Protein 1HCN (pdb70)

Foldseek 3Di:
DDWFAFWWDFPVPQQDVVRTAIDGATDWDKDKAQDDVVNVVVDPDDDGIDIDFWHKDAPDWAQDAGPPGRRDIHRPTIDTHDPDD/DDPPFAAKWWDKDWAFADDPQADDTDTHIATDIDGDDDDDADPDPDDPDGPAFWAKAADDKDKDWDFGPRHDDPDGRIDMDIHRPIIDTGGQPVVPHVDDDDDDDPRDHD

CATH classification: 2.10.90.10

Secondary structure (DSSP, 8-state):
-B-PBSEEEE-TTT-BTTB--EEEEEEEEEEEEEPPHHHHTT-SS--SEEEE--EEEEEEEEEEE-SSS-EEEEEEEEEEE----/---SSBBSEEEEEEEEE--BTBS--EEEEEEEEEEEEEE----BTT-SS--PPEEEEEEEEEEEEEE-TT--SS---EEEEEEEEEEEEEE--TTTEEEE---S--SS--

Nearest PDB structures (foldseek):
  4ay9-assembly1_D  TM=9.729E-01  e=1.108E-13  Homo sapiens
  1qfw-assembly1_A  TM=9.388E-01  e=3.135E-13  Homo sapiens
  7t9i-assembly1_A  TM=9.409E-01  e=7.130E-13  Homo sapiens
  1fl7-assembly3_A  TM=9.428E-01  e=2.962E-12  Homo sapiens
  7utz-assembly1_A  TM=9.472E-01  e=7.514E-12  Homo sapiens

Radius of gyration: 20.69 Å; Cα contacts (8 Å, |Δi|>4): 533; chains: 2; bounding box: 40×31×68 Å

Organism: Homo sapiens (NCBI:txid9606)

B-factor: mean 42.43, std 13.2, range [7.73, 89.61]

Sequence (195 aa):
QDCPECTLQENPFFSQPGAPILQCMGCCFSRAYPTPLRSKKTMLVQKNVTSESTCCVAKSYNRVTVMGGFKVENHTACHCSTCYYKEPLRPRCRPINATLAVEKEGCPVCITVNTTICAGYCPTMTRVLQGVLPALPQVVCNYRDVRFESIRLPGCPRGVNPVVSYAVALSCQCALCRRSTTDCGGPKDHPLTCD

Structure (mmCIF, N/CA/C/O backbone):
data_1HCN
#
_entry.id   1HCN
#
_cell.length_a   85.100
_cell.length_b   85.100
_cell.length_c   177.700
_cell.angle_alpha   90.00
_cell.angle_beta   90.00
_cell.angle_gamma   120.00
#
_symmetry.space_group_name_H-M   'P 65 2 2'
#
loop_
_entity.id
_entity.type
_entity.pdbx_description
1 polymer 'HUMAN CHORIONIC GONADOTROPIN'
2 polymer 'HUMAN CHORIONIC GONADOTROPIN'
3 non-polymer 2-acetamido-2-deoxy-beta-D-glucopyranose
4 water water
#
loop_
_atom_site.group_PDB
_atom_site.id
_atom_site.type_symbol
_atom_site.label_atom_id
_atom_site.label_alt_id
_atom_site.label_comp_id
_atom_site.label_asym_id
_atom_site.label_entity_id
_atom_site.label_seq_id
_atom_site.pdbx_PDB_ins_code
_atom_site.Cartn_x
_atom_site.Cartn_y
_atom_site.Cartn_z
_atom_site.occupancy
_atom_site.B_iso_or_equiv
_atom_site.auth_seq_id
_atom_site.auth_comp_id
_atom_site.auth_asym_id
_atom_site.auth_atom_id
_atom_site.pdbx_PDB_model_num
ATOM 1 N N . GLN A 1 5 ? 25.569 27.140 -2.829 1.00 61.37 5 GLN A N 1
ATOM 2 C CA . GLN A 1 5 ? 26.022 27.178 -1.417 1.00 55.75 5 GLN A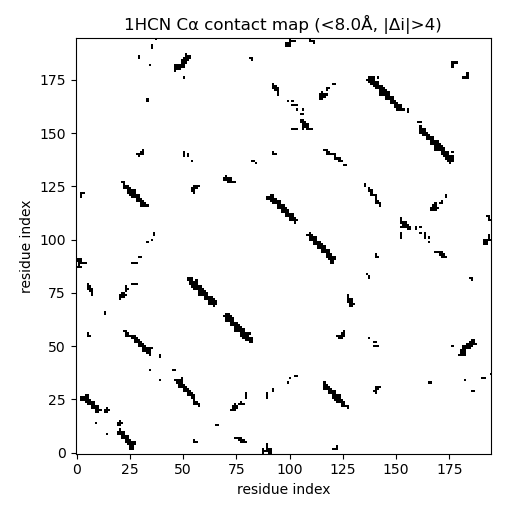 CA 1
ATOM 3 C C . GLN A 1 5 ? 25.202 26.176 -0.607 1.00 50.74 5 GLN A C 1
ATOM 4 O O . GLN A 1 5 ? 24.418 25.401 -1.149 1.00 49.21 5 GLN A O 1
ATOM 10 N N . ASP A 1 6 ? 25.438 26.157 0.689 1.00 50.94 6 ASP A N 1
ATOM 11 C CA . ASP A 1 6 ? 24.716 25.295 1.592 1.00 46.49 6 ASP A CA 1
ATOM 12 C C . ASP A 1 6 ? 24.034 26.219 2.596 1.00 46.83 6 ASP A C 1
ATOM 13 O O . ASP A 1 6 ? 24.566 27.268 2.950 1.00 57.70 6 ASP A O 1
ATOM 18 N N . CYS A 1 7 ? 22.850 25.844 3.038 1.00 37.56 7 CYS A N 1
ATOM 19 C CA . CYS A 1 7 ? 22.125 26.643 3.991 1.00 34.90 7 CYS A CA 1
ATOM 20 C C . CYS A 1 7 ? 22.141 25.882 5.333 1.00 31.89 7 CYS A C 1
ATOM 21 O O . CYS A 1 7 ? 22.134 24.646 5.353 1.00 35.13 7 CYS A O 1
ATOM 24 N N . PRO A 1 8 ? 22.282 26.600 6.457 1.00 24.42 8 PRO A N 1
ATOM 25 C CA . PRO A 1 8 ? 22.310 26.042 7.824 1.00 23.93 8 PRO A CA 1
ATOM 26 C C . PRO A 1 8 ? 21.020 25.372 8.351 1.00 25.92 8 PRO A C 1
ATOM 27 O O . PRO A 1 8 ? 19.903 25.892 8.245 1.00 30.19 8 PRO A O 1
ATOM 31 N N . GLU A 1 9 ? 21.193 24.206 8.945 1.00 27.29 9 GLU A N 1
ATOM 32 C CA . GLU A 1 9 ? 20.076 23.430 9.478 1.00 32.30 9 GLU A CA 1
ATOM 33 C C . GLU A 1 9 ? 19.164 24.232 10.402 1.00 37.43 9 GLU A C 1
ATOM 34 O O . GLU A 1 9 ? 19.607 25.151 11.076 1.00 43.80 9 GLU A O 1
ATOM 40 N N . CYS A 1 10 ? 17.870 23.940 10.371 1.00 46.64 10 CYS A N 1
ATOM 41 C CA . CYS A 1 10 ? 16.909 24.626 11.248 1.00 43.03 10 CYS A CA 1
ATOM 42 C C . CYS A 1 10 ? 17.301 24.034 12.586 1.00 45.74 10 CYS A C 1
ATOM 43 O O . CYS A 1 10 ? 17.424 22.813 12.696 1.00 52.90 10 CYS A O 1
ATOM 46 N N . THR A 1 11 ? 17.627 24.888 13.549 1.00 42.81 11 THR A N 1
ATOM 47 C CA . THR A 1 11 ? 18.031 24.441 14.880 1.00 38.07 11 THR A CA 1
ATOM 48 C C . THR A 1 11 ? 17.948 25.637 15.820 1.00 33.64 11 THR A C 1
ATOM 49 O O . THR A 1 11 ? 17.788 26.761 15.348 1.00 29.73 11 THR A O 1
ATOM 53 N N . LEU A 1 12 ? 18.073 25.400 17.134 1.00 30.94 12 LEU A N 1
ATOM 54 C CA . LEU A 1 12 ? 18.007 26.484 18.129 1.00 22.60 12 LEU A CA 1
ATOM 55 C C . LEU A 1 12 ? 19.232 27.342 18.061 1.00 22.07 12 LEU A C 1
ATOM 56 O O . LEU A 1 12 ? 20.334 26.861 17.844 1.00 21.91 12 LEU A O 1
ATOM 61 N N . GLN A 1 13 ? 19.027 28.620 18.299 1.00 29.55 13 GLN A N 1
ATOM 62 C CA . GLN A 1 13 ? 20.107 29.574 18.288 1.00 39.21 13 GLN A CA 1
ATOM 63 C C . GLN A 1 13 ? 20.027 30.444 19.530 1.00 43.07 13 GLN A C 1
ATOM 64 O O . GLN A 1 13 ? 18.971 30.593 20.160 1.00 40.74 13 GLN A O 1
ATOM 70 N N . GLU A 1 14 ? 21.165 31.016 19.879 1.00 45.24 14 GLU A N 1
ATOM 71 C CA . GLU A 1 14 ? 21.259 31.882 21.027 1.00 46.41 14 GLU A CA 1
ATOM 72 C C . GLU A 1 14 ? 20.803 33.266 20.592 1.00 43.73 14 GLU A C 1
ATOM 73 O O . GLU A 1 14 ? 21.436 33.874 19.725 1.00 46.69 14 GLU A O 1
ATOM 79 N N . ASN A 1 15 ? 19.680 33.749 21.101 1.00 37.27 15 ASN A N 1
ATOM 80 C CA . ASN A 1 15 ? 19.281 35.098 20.722 1.00 37.47 15 ASN A CA 1
ATOM 81 C C . ASN A 1 15 ? 20.239 35.923 21.555 1.00 38.16 15 ASN A C 1
ATOM 82 O O . ASN A 1 15 ? 20.059 36.061 22.753 1.00 47.10 15 ASN A O 1
ATOM 87 N N . PRO A 1 16 ? 21.259 36.512 20.929 1.00 41.56 16 PRO A N 1
ATOM 88 C CA . PRO A 1 16 ? 22.249 37.309 21.658 1.00 41.58 16 PRO A CA 1
ATOM 89 C C . PRO A 1 16 ? 21.784 38.614 22.273 1.00 45.48 16 PRO A C 1
ATOM 90 O O . PRO A 1 16 ? 22.579 39.322 22.867 1.00 50.87 16 PRO A O 1
ATOM 94 N N . PHE A 1 17 ? 20.506 38.932 22.172 1.00 43.70 17 PHE A N 1
ATOM 95 C CA . PHE A 1 17 ? 20.048 40.194 22.721 1.00 41.36 17 PHE A CA 1
ATOM 96 C C . PHE A 1 17 ? 19.069 40.065 23.845 1.00 40.74 17 PHE A C 1
ATOM 97 O O . PHE A 1 17 ? 18.715 41.063 24.468 1.00 43.80 17 PHE A O 1
ATOM 105 N N . PHE A 1 18 ? 18.578 38.848 24.046 1.00 38.29 18 PHE A N 1
ATOM 106 C CA . PHE A 1 18 ? 17.617 38.560 25.096 1.00 37.18 18 PHE A CA 1
ATOM 107 C C . PHE A 1 18 ? 18.224 37.559 26.043 1.00 43.04 18 PHE A C 1
ATOM 108 O O . PHE A 1 18 ? 17.608 37.180 27.043 1.00 43.16 18 PHE A O 1
ATOM 116 N N . SER A 1 19 ? 19.405 37.076 25.666 1.00 42.61 19 SER A N 1
ATOM 117 C CA . SER A 1 19 ? 20.150 36.129 26.462 1.00 44.44 19 SER A CA 1
ATOM 118 C C . SER A 1 19 ? 21.046 36.796 27.512 1.00 49.69 19 SER A C 1
ATOM 119 O O . SER A 1 19 ? 21.898 37.644 27.195 1.00 51.99 19 SER A O 1
ATOM 122 N N . GLN A 1 20 ? 20.857 36.364 28.755 1.00 51.23 20 GLN A N 1
ATOM 123 C CA . GLN A 1 20 ? 21.635 36.817 29.891 1.00 49.29 20 GLN A CA 1
ATOM 124 C C . GLN A 1 20 ? 22.375 35.590 30.375 1.00 48.17 20 GLN A C 1
ATOM 125 O O . GLN A 1 20 ? 21.879 34.471 30.246 1.00 47.45 20 GLN A O 1
ATOM 131 N N . PRO A 1 21 ? 23.582 35.774 30.921 1.00 48.47 21 PRO A N 1
ATOM 132 C CA . PRO A 1 21 ? 24.367 34.649 31.417 1.00 46.97 21 PRO A CA 1
ATOM 133 C C . PRO A 1 21 ? 23.533 33.801 32.366 1.00 49.93 21 PRO A C 1
ATOM 134 O O . PRO A 1 21 ? 22.778 34.334 33.187 1.00 52.85 21 PRO A O 1
ATOM 138 N N . GLY A 1 22 ? 23.612 32.484 32.195 1.00 48.78 22 GLY A N 1
ATOM 139 C CA . GLY A 1 22 ? 22.853 31.575 33.033 1.00 44.99 22 GLY A CA 1
ATOM 140 C C . GLY A 1 22 ? 21.438 31.402 32.512 1.00 51.38 22 GLY A C 1
ATOM 141 O O . GLY A 1 22 ? 20.736 30.440 32.858 1.00 55.30 22 GLY A O 1
ATOM 142 N N . ALA A 1 23 ? 21.024 32.305 31.633 1.00 50.14 23 ALA A N 1
ATOM 143 C CA . ALA A 1 23 ? 19.690 32.246 31.076 1.00 51.01 23 ALA A CA 1
ATOM 144 C C . ALA A 1 23 ? 19.696 32.688 29.619 1.00 52.18 23 ALA A C 1
ATOM 145 O O . ALA A 1 23 ? 19.524 33.866 29.305 1.00 56.85 23 ALA A O 1
ATOM 147 N N . PRO A 1 24 ? 19.928 31.744 28.706 1.00 50.65 24 PRO A N 1
ATOM 148 C CA . PRO A 1 24 ? 19.960 32.012 27.268 1.00 49.88 24 PRO A CA 1
ATOM 149 C C . PRO A 1 24 ? 18.546 32.028 26.727 1.00 46.70 24 PRO A C 1
ATOM 150 O O . PRO A 1 24 ? 17.684 31.312 27.243 1.00 48.96 24 PRO A O 1
ATOM 154 N N . ILE A 1 25 ? 18.265 32.907 25.777 1.00 41.07 25 ILE A N 1
ATOM 155 C CA . ILE A 1 25 ? 16.961 32.873 25.128 1.00 42.61 25 ILE A CA 1
ATOM 156 C C . ILE A 1 25 ? 17.219 32.204 23.784 1.00 40.66 25 ILE A C 1
ATOM 157 O O . ILE A 1 25 ? 18.061 32.653 22.991 1.00 38.20 25 ILE A O 1
ATOM 162 N N . LEU A 1 26 ? 16.614 31.042 23.611 1.00 41.70 26 LEU A N 1
ATOM 163 C CA . LEU A 1 26 ? 16.800 30.258 22.402 1.00 44.83 26 LEU A CA 1
ATOM 164 C C . LEU A 1 26 ? 15.790 30.534 21.287 1.00 41.12 26 LEU A C 1
ATOM 165 O O . LEU A 1 26 ? 14.580 30.667 21.523 1.00 41.92 26 LEU A O 1
ATOM 170 N N . GLN A 1 27 ? 16.302 30.627 20.067 1.00 40.62 27 GLN A N 1
ATOM 171 C CA . GLN A 1 27 ? 15.465 30.919 18.915 1.00 44.38 27 GLN A CA 1
ATOM 172 C C . GLN A 1 27 ? 15.689 29.962 17.753 1.00 41.06 27 GLN A C 1
ATOM 173 O O . GLN A 1 27 ? 16.839 29.744 17.356 1.00 42.82 27 GLN A O 1
ATOM 179 N N . CYS A 1 28 ? 14.617 29.306 17.298 1.00 33.90 28 CYS A N 1
ATOM 180 C CA . CYS A 1 28 ? 14.686 28.420 16.122 1.00 33.22 28 CYS A CA 1
ATOM 181 C C . CYS A 1 28 ? 15.032 29.246 14.882 1.00 30.24 28 CYS A C 1
ATOM 182 O O . CYS A 1 28 ? 14.331 30.213 14.540 1.00 23.19 28 CYS A O 1
ATOM 185 N N . MET A 1 29 ? 16.130 28.884 14.243 1.00 31.01 29 MET A N 1
ATOM 186 C CA . MET A 1 29 ? 16.591 29.573 13.058 1.00 42.01 29 MET A CA 1
ATOM 187 C C . MET A 1 29 ? 17.240 28.518 12.195 1.00 46.76 29 MET A C 1
ATOM 188 O O . MET A 1 29 ? 17.905 27.611 12.714 1.00 49.79 29 MET A O 1
ATOM 193 N N . GLY A 1 30 ? 17.043 28.611 10.888 1.00 49.57 30 GLY A N 1
ATOM 194 C CA . GLY A 1 30 ? 17.670 27.632 10.018 1.00 51.81 30 GLY A CA 1
ATOM 195 C C . GLY A 1 30 ? 17.082 27.575 8.633 1.00 45.61 30 GLY A C 1
ATOM 196 O O . GLY A 1 30 ? 16.331 28.461 8.235 1.00 45.39 30 GLY A O 1
ATOM 197 N N . CYS A 1 31 ? 17.398 26.513 7.910 1.00 38.14 31 CYS A N 1
ATOM 198 C CA . CYS A 1 31 ? 16.893 26.370 6.570 1.00 32.14 31 CYS A CA 1
ATOM 199 C C . CYS A 1 31 ? 16.030 25.159 6.408 1.00 32.59 31 CYS A C 1
ATOM 200 O O . CYS A 1 31 ? 16.261 24.107 7.010 1.00 37.20 31 CYS A O 1
ATOM 203 N N . CYS A 1 32 ? 14.988 25.333 5.626 1.00 36.43 32 CYS A N 1
ATOM 204 C CA . CYS A 1 32 ? 14.080 24.246 5.327 1.00 36.30 32 CYS A CA 1
ATOM 205 C C . CYS A 1 32 ? 13.911 24.173 3.799 1.00 33.54 32 CYS A C 1
ATOM 206 O O . CYS A 1 32 ? 14.463 24.990 3.039 1.00 31.82 32 CYS A O 1
ATOM 209 N N . PHE A 1 33 ? 13.178 23.184 3.338 1.00 31.59 33 PHE A N 1
ATOM 210 C CA . PHE A 1 33 ? 13.023 23.030 1.917 1.00 35.31 33 PHE A CA 1
ATOM 211 C C . PHE A 1 33 ? 11.805 23.659 1.255 1.00 38.93 33 PHE A C 1
ATOM 212 O O . PHE A 1 33 ? 10.674 23.594 1.768 1.00 40.78 33 PHE A O 1
ATOM 220 N N . SER A 1 34 ? 12.031 24.234 0.081 1.00 37.23 34 SER A N 1
ATOM 221 C CA . SER A 1 34 ? 10.932 24.787 -0.682 1.00 33.73 34 SER A CA 1
ATOM 222 C C . SER A 1 34 ? 11.199 24.630 -2.181 1.00 38.48 34 SER A C 1
ATOM 223 O O . SER A 1 34 ? 12.351 24.670 -2.648 1.00 43.65 34 SER A O 1
ATOM 226 N N . ARG A 1 35 ? 10.136 24.420 -2.934 1.00 31.52 35 ARG A N 1
ATOM 227 C CA . ARG A 1 35 ? 10.267 24.263 -4.354 1.00 25.11 35 ARG A CA 1
ATOM 228 C C . ARG A 1 35 ? 9.206 25.157 -4.958 1.00 29.70 35 ARG A C 1
ATOM 229 O O . ARG A 1 35 ? 8.185 25.446 -4.322 1.00 32.21 35 ARG A O 1
ATOM 237 N N . ALA A 1 36 ? 9.481 25.653 -6.156 1.00 31.75 36 ALA A N 1
ATOM 238 C CA . ALA A 1 36 ? 8.566 26.517 -6.867 1.00 35.94 36 ALA A CA 1
ATOM 239 C C . ALA A 1 36 ? 8.577 25.969 -8.268 1.00 33.91 36 ALA A C 1
ATOM 240 O O . ALA A 1 36 ? 9.637 25.747 -8.828 1.00 37.49 36 ALA A O 1
ATOM 242 N N . TYR A 1 37 ? 7.392 25.765 -8.820 1.00 33.80 37 TYR A N 1
ATOM 243 C CA . TYR A 1 37 ? 7.211 25.223 -10.151 1.00 29.44 37 TYR A CA 1
ATOM 244 C C . TYR A 1 37 ? 5.940 25.773 -10.816 1.00 32.72 37 TYR A C 1
ATOM 245 O O . TYR A 1 37 ? 5.068 26.327 -10.139 1.00 26.29 37 TYR A O 1
ATOM 254 N N . PRO A 1 38 ? 5.824 25.639 -12.155 1.00 33.48 38 PRO A N 1
ATOM 255 C CA . PRO A 1 38 ? 4.642 26.138 -12.863 1.00 26.15 38 PRO A CA 1
ATOM 256 C C . PRO A 1 38 ? 3.478 25.359 -12.338 1.00 27.03 38 PRO A C 1
ATOM 257 O O . PRO A 1 38 ? 3.520 24.131 -12.347 1.00 29.75 38 PRO A O 1
ATOM 261 N N . THR A 1 39 ? 2.437 26.050 -11.886 1.00 29.19 39 THR A N 1
ATOM 262 C CA . THR A 1 39 ? 1.275 25.353 -11.349 1.00 29.40 39 THR A CA 1
ATOM 263 C C . THR A 1 39 ? 0.598 24.426 -12.339 1.00 33.39 39 THR A C 1
ATOM 264 O O . THR A 1 39 ? 0.377 24.766 -13.498 1.00 38.62 39 THR A O 1
ATOM 268 N N . PRO A 1 40 ? 0.411 23.176 -11.926 1.00 34.27 40 PRO A N 1
ATOM 269 C CA . PRO A 1 40 ? -0.233 22.140 -12.725 1.00 37.26 40 PRO A CA 1
ATOM 270 C C . PRO A 1 40 ? -1.622 22.574 -13.189 1.00 36.95 40 PRO A C 1
ATOM 271 O O . PRO A 1 40 ? -2.307 23.292 -12.478 1.00 40.17 40 PRO A O 1
ATOM 275 N N . LEU A 1 41 ? -2.023 22.128 -14.379 1.00 42.79 41 LEU A N 1
ATOM 276 C CA . LEU A 1 41 ? -3.343 22.436 -14.951 1.00 40.98 41 LEU A CA 1
ATOM 277 C C . LEU A 1 41 ? -4.409 21.974 -13.958 1.00 35.44 41 LEU A C 1
ATOM 278 O O . LEU A 1 41 ? -5.425 22.630 -13.770 1.00 32.89 41 LEU A O 1
ATOM 283 N N . ARG A 1 42 ? -4.152 20.827 -13.346 1.00 31.77 42 ARG A N 1
ATOM 284 C CA . ARG A 1 42 ? -5.019 20.233 -12.340 1.00 38.50 42 ARG A CA 1
ATOM 285 C C . ARG A 1 42 ? -5.337 21.335 -11.326 1.00 39.44 42 ARG A C 1
ATOM 286 O O . ARG A 1 42 ? -6.492 21.699 -11.116 1.00 39.89 42 ARG A O 1
ATOM 294 N N . SER A 1 43 ? -4.269 21.916 -10.785 1.00 37.00 43 SER A N 1
ATOM 295 C CA . SER A 1 43 ? -4.311 22.998 -9.801 1.00 35.10 43 SER A CA 1
ATOM 296 C C . SER A 1 43 ? -5.132 24.161 -10.361 1.00 33.02 43 SER A C 1
ATOM 297 O O . SER A 1 43 ? -5.993 24.703 -9.681 1.00 30.99 43 SER A O 1
ATOM 300 N N . LYS A 1 44 ? -4.875 24.505 -11.624 1.00 36.65 44 LYS A N 1
ATOM 301 C CA . LYS A 1 44 ? -5.535 25.608 -12.317 1.00 34.16 44 LYS A CA 1
ATOM 302 C C . LYS A 1 44 ? -7.041 25.500 -12.394 1.00 29.70 44 LYS A C 1
ATOM 303 O O . LYS A 1 44 ? -7.730 26.515 -12.420 1.00 29.82 44 LYS A O 1
ATOM 309 N N . LYS A 1 45 ? -7.548 24.276 -12.415 1.00 30.39 45 LYS A N 1
ATOM 310 C CA . LYS A 1 45 ? -8.989 24.030 -12.485 1.00 37.66 45 LYS A CA 1
ATOM 311 C C . LYS A 1 45 ? -9.650 24.024 -11.106 1.00 40.19 45 LYS A C 1
ATOM 312 O O . LYS A 1 45 ? -10.854 23.756 -11.008 1.00 39.92 45 LYS A O 1
ATOM 318 N N . THR A 1 46 ? -8.846 24.183 -10.050 1.00 37.60 46 THR A N 1
ATOM 319 C CA . THR A 1 46 ? -9.353 24.220 -8.681 1.00 31.67 46 THR A CA 1
ATOM 320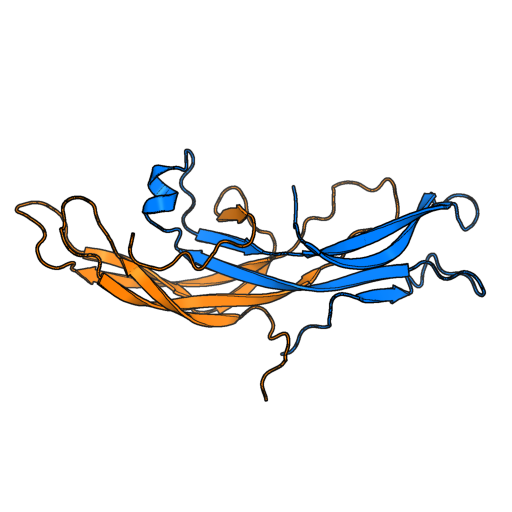 C C . THR A 1 46 ? -9.220 25.612 -8.092 1.00 32.84 46 THR A C 1
ATOM 321 O O . THR A 1 46 ? -9.975 25.980 -7.225 1.00 37.84 46 THR A O 1
ATOM 325 N N . MET A 1 47 ? -8.254 26.384 -8.556 1.00 33.04 47 MET A N 1
ATOM 326 C CA . MET A 1 47 ? -8.065 27.743 -8.059 1.00 39.33 47 MET A CA 1
ATOM 327 C C . MET A 1 47 ? -9.056 28.751 -8.642 1.00 35.86 47 MET A C 1
ATOM 328 O O . MET A 1 47 ? -9.405 28.668 -9.797 1.00 43.63 47 MET A O 1
ATOM 333 N N . LEU A 1 48 ? -9.438 29.747 -7.857 1.00 36.89 48 LEU A N 1
ATOM 334 C CA . LEU A 1 48 ? -10.325 30.795 -8.337 1.00 37.58 48 LEU A CA 1
ATOM 335 C C . LEU A 1 48 ? -9.413 31.855 -8.957 1.00 40.49 48 LEU A C 1
ATOM 336 O O . LEU A 1 48 ? -9.692 32.384 -10.025 1.00 52.66 48 LEU A O 1
ATOM 341 N N . VAL A 1 49 ? -8.382 32.257 -8.233 1.00 40.29 49 VAL A N 1
ATOM 342 C CA . VAL A 1 49 ? -7.438 33.214 -8.782 1.00 34.94 49 VAL A CA 1
ATOM 343 C C . VAL A 1 49 ? -6.291 32.362 -9.299 1.00 36.27 49 VAL A C 1
ATOM 344 O O . VAL A 1 49 ? -5.663 31.612 -8.542 1.00 33.85 49 VAL A O 1
ATOM 348 N N . GLN A 1 50 ? -6.119 32.388 -10.612 1.00 32.72 50 GLN A N 1
ATOM 349 C CA . GLN A 1 50 ? -5.061 31.643 -11.245 1.00 29.04 50 GLN A CA 1
ATOM 350 C C . GLN A 1 50 ? -3.804 32.361 -10.823 1.00 30.89 50 GLN A C 1
ATOM 351 O O . GLN A 1 50 ? -3.791 33.597 -10.702 1.00 35.82 50 GLN A O 1
ATOM 357 N N . LYS A 1 51 ? -2.773 31.579 -10.554 1.00 25.64 51 LYS A N 1
ATOM 358 C CA . LYS A 1 51 ? -1.477 32.077 -10.152 1.00 28.14 51 LYS A CA 1
ATOM 359 C C . LYS A 1 51 ? -0.601 31.156 -10.961 1.00 21.74 51 LYS A C 1
ATOM 360 O O . LYS A 1 51 ? -0.801 29.962 -10.942 1.00 15.25 51 LYS A O 1
ATOM 366 N N . ASN A 1 52 ? 0.326 31.705 -11.721 1.00 23.18 52 ASN A N 1
ATOM 367 C CA . ASN A 1 52 ? 1.155 30.875 -12.589 1.00 23.96 52 ASN A CA 1
ATOM 368 C C . ASN A 1 52 ? 2.152 29.953 -11.961 1.00 28.84 52 ASN A C 1
ATOM 369 O O . ASN A 1 52 ? 2.531 28.961 -12.566 1.00 37.14 52 ASN A O 1
ATOM 374 N N . VAL A 1 53 ? 2.636 30.291 -10.780 1.00 36.22 53 VAL A N 1
ATOM 375 C CA . VAL A 1 53 ? 3.619 29.452 -10.117 1.00 26.29 53 VAL A CA 1
ATOM 376 C C . VAL A 1 53 ? 3.030 28.918 -8.837 1.00 27.93 53 VAL A C 1
ATOM 377 O O . VAL A 1 53 ? 2.186 29.583 -8.227 1.00 26.10 53 VAL A O 1
ATOM 381 N N . THR A 1 54 ? 3.372 27.671 -8.506 1.00 29.86 54 THR A N 1
ATOM 382 C CA . THR A 1 54 ? 2.933 27.052 -7.264 1.00 25.50 54 THR A CA 1
ATOM 383 C C . THR A 1 54 ? 4.130 26.897 -6.349 1.00 27.32 54 THR A C 1
ATOM 384 O O . THR A 1 54 ? 5.154 26.321 -6.730 1.00 25.11 54 THR A O 1
ATOM 388 N N . SER A 1 55 ? 4.038 27.474 -5.164 1.00 32.44 55 SER A N 1
ATOM 389 C CA . SER A 1 55 ? 5.140 27.359 -4.226 1.00 38.11 55 SER A CA 1
ATOM 390 C C . SER A 1 55 ? 4.841 26.359 -3.148 1.00 33.58 55 SER A C 1
ATOM 391 O O . SER A 1 55 ? 3.761 26.383 -2.546 1.00 35.27 55 SER A O 1
ATOM 394 N N . GLU A 1 56 ? 5.779 25.452 -2.944 1.00 33.50 56 GLU A N 1
ATOM 395 C CA . GLU A 1 56 ? 5.675 24.474 -1.869 1.00 38.93 56 GLU A CA 1
ATOM 396 C C . GLU A 1 56 ? 6.828 24.746 -0.886 1.00 39.21 56 GLU A C 1
ATOM 397 O O . GLU A 1 56 ? 7.989 24.805 -1.307 1.00 39.71 56 GLU A O 1
ATOM 403 N N . SER A 1 57 ? 6.534 24.990 0.392 1.00 40.13 57 SER A N 1
ATOM 404 C CA . SER A 1 57 ? 7.627 25.212 1.354 1.00 34.57 57 SER A CA 1
ATOM 405 C C . SER A 1 57 ? 7.371 24.749 2.774 1.00 32.02 57 SER A C 1
ATOM 406 O O . SER A 1 57 ? 6.347 24.147 3.090 1.00 30.53 57 SER A O 1
ATOM 409 N N . THR A 1 58 ? 8.367 25.028 3.603 1.00 28.88 58 THR A N 1
ATOM 410 C CA . THR A 1 58 ? 8.375 24.764 5.024 1.00 23.46 58 THR A CA 1
ATOM 411 C C . THR A 1 58 ? 9.319 25.862 5.541 1.00 26.76 58 THR A C 1
ATOM 412 O O . THR A 1 58 ? 10.195 26.311 4.813 1.00 24.90 58 THR A O 1
ATOM 416 N N . CYS A 1 59 ? 9.096 26.353 6.752 1.00 32.27 59 CYS A N 1
ATOM 417 C CA . CYS A 1 59 ? 9.958 27.362 7.341 1.00 33.07 59 CYS A CA 1
ATOM 418 C C . CYS A 1 59 ? 10.473 26.880 8.685 1.00 31.32 59 CYS A C 1
ATOM 419 O O . CYS A 1 59 ? 9.922 25.928 9.261 1.00 24.29 59 CYS A O 1
ATOM 422 N N . CYS A 1 60 ? 11.601 27.459 9.107 1.00 29.47 60 CYS A N 1
ATOM 423 C CA . CYS A 1 60 ? 12.228 27.129 10.390 1.00 29.47 60 CYS A CA 1
ATOM 424 C C . CYS A 1 60 ? 11.322 27.706 11.456 1.00 26.42 60 CYS A C 1
ATOM 425 O O . CYS A 1 60 ? 11.228 28.917 11.611 1.00 34.36 60 CYS A O 1
ATOM 428 N N . VAL A 1 61 ? 10.639 26.815 12.161 1.00 24.83 61 VAL A N 1
ATOM 429 C CA . VAL A 1 61 ? 9.648 27.151 13.164 1.00 18.15 61 VAL A CA 1
ATOM 430 C C . VAL A 1 61 ? 9.851 26.351 14.489 1.00 26.96 61 VAL A C 1
ATOM 431 O O . VAL A 1 61 ? 10.359 25.218 14.479 1.00 28.02 61 VAL A O 1
ATOM 435 N N . ALA A 1 62 ? 9.449 26.916 15.627 1.00 30.80 62 ALA A N 1
ATOM 436 C CA . ALA A 1 62 ? 9.614 26.208 16.912 1.00 29.46 62 ALA A CA 1
ATOM 437 C C . ALA A 1 62 ? 8.586 25.119 17.153 1.00 29.49 62 ALA A C 1
ATOM 438 O O . ALA A 1 62 ? 7.390 25.393 17.206 1.00 30.70 62 ALA A O 1
ATOM 440 N N . LYS A 1 63 ? 9.053 23.886 17.316 1.00 33.21 63 LYS A N 1
ATOM 441 C CA . LYS A 1 63 ? 8.170 22.746 17.591 1.00 40.87 63 LYS A CA 1
ATOM 442 C C . LYS A 1 63 ? 7.590 22.944 18.998 1.00 47.80 63 LYS A C 1
ATOM 443 O O . LYS A 1 63 ? 6.460 22.546 19.288 1.00 51.61 63 LYS A O 1
ATOM 449 N N . SER A 1 64 ? 8.329 23.679 19.821 1.00 50.06 64 SER A N 1
ATOM 450 C CA . SER A 1 64 ? 7.934 23.933 21.190 1.00 47.74 64 SER A CA 1
ATOM 451 C C . SER A 1 64 ? 8.708 25.131 21.716 1.00 51.20 64 SER A C 1
ATOM 452 O O . SER A 1 64 ? 9.909 25.241 21.463 1.00 52.88 64 SER A O 1
ATOM 455 N N . TYR A 1 65 ? 8.038 26.004 22.466 1.00 55.05 65 TYR A N 1
ATOM 456 C CA . TYR A 1 65 ? 8.665 27.211 23.037 1.00 58.91 65 TYR A CA 1
ATOM 457 C C . TYR A 1 65 ? 8.094 27.504 24.458 1.00 59.58 65 TYR A C 1
ATOM 458 O O . TYR A 1 65 ? 7.121 26.866 24.871 1.00 64.75 65 TYR A O 1
ATOM 467 N N . ASN A 1 66 ? 8.672 28.473 25.180 1.00 54.35 66 ASN A N 1
ATOM 468 C CA . ASN A 1 66 ? 8.201 28.839 26.529 1.00 46.26 66 ASN A CA 1
ATOM 469 C C . ASN A 1 66 ? 8.003 30.321 26.661 1.00 42.17 66 ASN A C 1
ATOM 470 O O . ASN A 1 66 ? 8.979 31.061 26.595 1.00 38.68 66 ASN A O 1
ATOM 475 N N . ARG A 1 67 ? 6.767 30.764 26.873 1.00 43.80 67 ARG A N 1
ATOM 476 C CA . ARG A 1 67 ? 6.507 32.191 27.076 1.00 45.22 67 ARG A CA 1
ATOM 477 C C . ARG A 1 67 ? 7.298 32.547 28.361 1.00 48.68 67 ARG A C 1
ATOM 478 O O . ARG A 1 67 ? 7.161 31.899 29.403 1.00 39.52 67 ARG A O 1
ATOM 486 N N . VAL A 1 68 ? 8.134 33.572 28.271 1.00 49.34 68 VAL A N 1
ATOM 487 C CA . VAL A 1 68 ? 9.008 33.940 29.356 1.00 44.12 68 VAL A CA 1
ATOM 488 C C . VAL A 1 68 ? 9.307 35.439 29.309 1.00 50.12 68 VAL A C 1
ATOM 489 O O . VAL A 1 68 ? 9.629 35.940 28.239 1.00 55.01 68 VAL A O 1
ATOM 493 N N . THR A 1 69 ? 9.136 36.172 30.419 1.00 54.85 69 THR A N 1
ATOM 494 C CA . THR A 1 69 ? 9.478 37.610 30.423 1.00 56.30 69 THR A CA 1
ATOM 495 C C . THR A 1 69 ? 10.938 37.775 30.844 1.00 51.95 69 THR A C 1
ATOM 496 O O . THR A 1 69 ? 11.458 37.010 31.664 1.00 53.83 69 THR A O 1
ATOM 500 N N . VAL A 1 70 ? 11.584 38.823 30.361 1.00 49.81 70 VAL A N 1
ATOM 501 C CA . VAL A 1 70 ? 12.995 38.942 30.629 1.00 46.28 70 VAL A CA 1
ATOM 502 C C . VAL A 1 70 ? 13.565 40.366 30.479 1.00 46.24 70 VAL A C 1
ATOM 503 O O . VAL A 1 70 ? 13.037 41.195 29.733 1.00 43.60 70 VAL A O 1
ATOM 507 N N . MET A 1 71 ? 14.644 40.631 31.218 1.00 49.40 71 MET A N 1
ATOM 508 C CA . MET A 1 71 ? 15.349 41.922 31.221 1.00 48.34 71 MET A CA 1
ATOM 509 C C . MET A 1 71 ? 14.367 43.028 31.557 1.00 47.11 71 MET A C 1
ATOM 510 O O . MET A 1 71 ? 14.294 44.063 30.884 1.00 44.08 71 MET A O 1
ATOM 515 N N . GLY A 1 72 ? 13.654 42.821 32.654 1.00 44.18 72 GLY A N 1
ATOM 516 C CA . GLY A 1 72 ? 12.642 43.766 33.052 1.00 49.81 72 GLY A CA 1
ATOM 517 C C . GLY A 1 72 ? 11.403 43.428 32.240 1.00 54.91 72 GLY A C 1
ATOM 518 O O . GLY A 1 72 ? 10.731 42.413 32.493 1.00 51.46 72 GLY A O 1
ATOM 519 N N . GLY A 1 73 ? 11.178 44.212 31.188 1.00 53.99 73 GLY A N 1
ATOM 520 C CA . GLY A 1 73 ? 10.016 44.023 30.342 1.00 51.53 73 GLY A CA 1
ATOM 521 C C . GLY A 1 73 ? 9.911 42.792 29.462 1.00 47.41 73 GLY A C 1
ATOM 522 O O . GLY A 1 73 ? 9.233 41.830 29.813 1.00 52.43 73 GLY A O 1
ATOM 523 N N . PHE A 1 74 ? 10.590 42.835 28.321 1.00 45.14 74 PHE A N 1
ATOM 524 C CA . PHE A 1 74 ? 10.567 41.788 27.282 1.00 40.37 74 PHE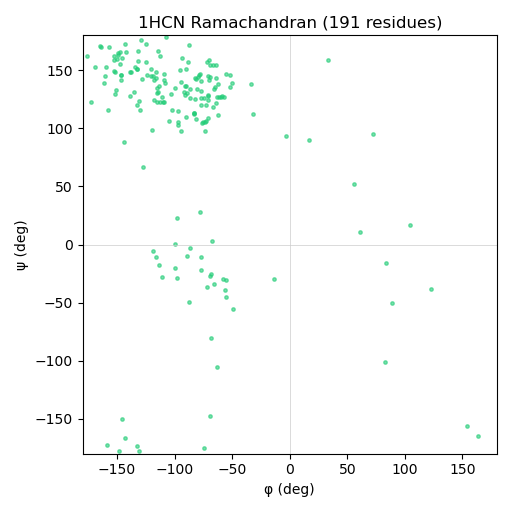 A CA 1
ATOM 525 C C . PHE A 1 74 ? 9.808 40.491 27.455 1.00 42.77 74 PHE A C 1
ATOM 526 O O . PHE A 1 74 ? 10.295 39.522 28.039 1.00 37.89 74 PHE A O 1
ATOM 534 N N . LYS A 1 75 ? 8.578 40.505 26.965 1.00 47.20 75 LYS A N 1
ATOM 535 C CA . LYS A 1 75 ? 7.754 39.322 26.989 1.00 52.62 75 LYS A CA 1
ATOM 536 C C . LYS A 1 75 ? 8.289 38.664 25.725 1.00 52.61 75 LYS A C 1
ATOM 537 O O . LYS A 1 75 ? 8.172 39.209 24.620 1.00 54.95 75 LYS A O 1
ATOM 543 N N . VAL A 1 76 ? 8.979 37.551 25.919 1.00 49.20 76 VAL A N 1
ATOM 544 C CA . VAL A 1 76 ? 9.640 36.826 24.845 1.00 44.82 76 VAL A CA 1
ATOM 545 C C . VAL A 1 76 ? 9.255 35.356 24.970 1.00 48.81 76 VAL A C 1
ATOM 546 O O . VAL A 1 76 ? 8.405 35.011 25.785 1.00 54.32 76 VAL A O 1
ATOM 550 N N . GLU A 1 77 ? 9.789 34.503 24.106 1.00 52.52 77 GLU A N 1
ATOM 551 C CA . GLU A 1 77 ? 9.511 33.077 24.219 1.00 52.97 77 GLU A CA 1
ATOM 552 C C . GLU A 1 77 ? 10.770 32.280 23.998 1.00 51.16 77 GLU A C 1
ATOM 553 O O . GLU A 1 77 ? 11.652 32.701 23.262 1.00 54.27 77 GLU A O 1
ATOM 559 N N . ASN A 1 78 ? 10.865 31.139 24.662 1.00 44.01 78 ASN A N 1
ATOM 560 C CA . ASN A 1 78 ? 12.050 30.338 24.563 1.00 44.31 78 ASN A CA 1
ATOM 561 C C . ASN A 1 78 ? 11.847 29.124 23.689 1.00 52.84 78 ASN A C 1
ATOM 562 O O . ASN A 1 78 ? 11.179 28.154 24.087 1.00 56.45 78 ASN A O 1
ATOM 567 N N . HIS A 1 79 ? 12.422 29.175 22.491 1.00 48.77 79 HIS A N 1
ATOM 568 C CA . HIS A 1 79 ? 12.323 28.066 21.570 1.00 41.86 79 HIS A CA 1
ATOM 569 C C . HIS A 1 79 ? 13.103 26.897 22.180 1.00 40.60 79 HIS A C 1
ATOM 570 O O . HIS A 1 79 ? 14.279 27.008 22.497 1.00 37.38 79 HIS A O 1
ATOM 577 N N . THR A 1 80 ? 12.385 25.815 22.441 1.00 42.64 80 THR A N 1
ATOM 578 C CA . THR A 1 80 ? 12.941 24.617 23.051 1.00 46.63 80 THR A CA 1
ATOM 579 C C . THR A 1 80 ? 13.269 23.499 22.048 1.00 48.76 80 THR A C 1
ATOM 580 O O . THR A 1 80 ? 13.994 22.553 22.359 1.00 45.03 80 THR A O 1
ATOM 584 N N . ALA A 1 81 ? 12.655 23.574 20.873 1.00 56.80 81 ALA A N 1
ATOM 585 C CA . ALA A 1 81 ? 12.855 22.582 19.813 1.00 55.42 81 ALA A CA 1
ATOM 586 C C . ALA A 1 81 ? 12.431 23.161 18.477 1.00 49.25 81 ALA A C 1
ATOM 587 O O . ALA A 1 81 ? 11.440 23.922 18.391 1.00 40.64 81 ALA A O 1
ATOM 589 N N . CYS A 1 82 ? 13.162 22.771 17.438 1.00 44.29 82 CYS A N 1
ATOM 590 C CA . CYS A 1 82 ? 12.896 23.245 16.085 1.00 41.62 82 CYS A CA 1
ATOM 591 C C . CYS A 1 82 ? 12.426 22.231 15.035 1.00 38.61 82 CYS A C 1
ATOM 592 O O . CYS A 1 82 ? 12.397 21.006 15.240 1.00 32.25 82 CYS A O 1
ATOM 595 N N . HIS A 1 83 ? 11.943 22.778 13.933 1.00 40.18 83 HIS A N 1
ATOM 596 C CA . HIS A 1 83 ? 11.527 21.950 12.826 1.00 39.96 83 HIS A CA 1
ATOM 597 C C . HIS A 1 83 ? 11.091 22.761 11.640 1.00 43.25 83 HIS A C 1
ATOM 598 O O . HIS A 1 83 ? 10.871 23.977 11.749 1.00 36.96 83 HIS A O 1
ATOM 605 N N . CYS A 1 84 ? 11.067 22.069 10.500 1.00 47.74 84 CYS A N 1
ATOM 606 C CA . CYS A 1 84 ? 10.656 22.604 9.208 1.00 39.18 84 CYS A CA 1
ATOM 607 C C . CYS A 1 84 ? 9.172 22.358 9.123 1.00 36.24 84 CYS A C 1
ATOM 608 O O . CYS A 1 84 ? 8.730 21.210 8.992 1.00 31.37 84 CYS A O 1
ATOM 611 N N . SER A 1 85 ? 8.409 23.434 9.208 1.00 31.41 85 SER A N 1
ATOM 612 C CA . SER A 1 85 ? 6.987 23.298 9.193 1.00 33.12 85 SER A CA 1
ATOM 613 C C . SER A 1 85 ? 6.402 24.436 8.439 1.00 34.84 85 SER A C 1
ATOM 614 O O . SER A 1 85 ? 7.126 25.180 7.788 1.00 30.10 85 SER A O 1
ATOM 617 N N . THR A 1 86 ? 5.096 24.611 8.577 1.00 35.64 86 THR A N 1
ATOM 618 C CA . THR A 1 86 ? 4.381 25.626 7.846 1.00 40.37 86 THR A CA 1
ATOM 619 C C . THR A 1 86 ? 4.912 27.017 7.855 1.00 44.25 86 THR A C 1
ATOM 620 O O . THR A 1 86 ? 5.326 27.512 8.884 1.00 56.57 86 THR A O 1
ATOM 624 N N . CYS A 1 87 ? 4.860 27.668 6.699 1.00 40.17 87 CYS A N 1
ATOM 625 C CA . CYS A 1 87 ? 5.322 29.020 6.609 1.00 36.96 87 CYS A CA 1
ATOM 626 C C . CYS A 1 87 ? 4.259 30.052 6.891 1.00 40.62 87 CYS A C 1
ATOM 627 O O . CYS A 1 87 ? 4.566 31.220 6.978 1.00 41.91 87 CYS A O 1
ATOM 630 N N . TYR A 1 88 ? 2.990 29.601 6.977 1.00 41.86 88 TYR A N 1
ATOM 631 C CA . TYR A 1 88 ? 1.841 30.480 7.341 1.00 50.87 88 TYR A CA 1
ATOM 632 C C . TYR A 1 88 ? 1.780 31.983 6.947 1.00 60.09 88 TYR A C 1
ATOM 633 O O . TYR A 1 88 ? 2.787 32.667 6.777 1.00 67.70 88 TYR A O 1
ATOM 642 N N . TYR A 1 89 ? 0.549 32.499 6.937 1.00 58.72 89 TYR A N 1
ATOM 643 C CA . TYR A 1 89 ? 0.173 33.891 6.575 1.00 61.18 89 TYR A CA 1
ATOM 644 C C . TYR A 1 89 ? -1.298 33.929 6.208 1.00 65.16 89 TYR A C 1
ATOM 645 O O . TYR A 1 89 ? -1.699 33.024 5.423 1.00 69.33 89 TYR A O 1
ATOM 647 N N . LYS B 2 2 ? 30.898 19.206 -3.392 1.00 82.19 2 LYS B N 1
ATOM 648 C CA . LYS B 2 2 ? 29.989 18.087 -2.966 1.00 81.39 2 LYS B CA 1
ATOM 649 C C . LYS B 2 2 ? 28.555 18.582 -3.084 1.00 78.69 2 LYS B C 1
ATOM 650 O O . LYS B 2 2 ? 28.283 19.503 -3.872 1.00 79.69 2 LYS B O 1
ATOM 652 N N . GLU B 2 3 ? 27.639 17.961 -2.343 1.00 70.22 3 GLU B N 1
ATOM 653 C CA . GLU B 2 3 ? 26.263 18.418 -2.391 1.00 65.53 3 GLU B CA 1
ATOM 654 C C . GLU B 2 3 ? 25.806 18.873 -1.017 1.00 58.42 3 GLU B C 1
ATOM 655 O O . GLU B 2 3 ? 25.405 18.073 -0.171 1.00 57.85 3 GLU B O 1
ATOM 661 N N . PRO B 2 4 ? 25.839 20.189 -0.799 1.00 49.99 4 PRO B N 1
ATOM 662 C CA . PRO B 2 4 ? 25.468 20.923 0.399 1.00 46.18 4 PRO B CA 1
ATOM 663 C C . PRO B 2 4 ? 24.674 20.279 1.535 1.00 49.68 4 PRO B C 1
ATOM 664 O O . PRO B 2 4 ? 24.897 20.648 2.687 1.00 55.43 4 PRO B O 1
ATOM 668 N N . LEU B 2 5 ? 23.824 19.293 1.252 1.00 41.13 5 LEU B N 1
ATOM 669 C CA . LEU B 2 5 ? 22.977 18.667 2.288 1.00 39.59 5 LEU B CA 1
ATOM 670 C C . LEU B 2 5 ? 21.728 19.512 2.299 1.00 40.00 5 LEU B C 1
ATOM 671 O O . LEU B 2 5 ? 20.608 18.991 2.254 1.00 46.39 5 LEU B O 1
ATOM 676 N N . ARG B 2 6 ? 21.918 20.825 2.395 1.00 30.85 6 ARG B N 1
ATOM 677 C CA . ARG B 2 6 ? 20.796 21.741 2.347 1.00 33.56 6 ARG B CA 1
ATOM 678 C C . ARG B 2 6 ? 21.134 22.759 1.289 1.00 34.78 6 ARG B C 1
ATOM 679 O O . ARG B 2 6 ? 21.340 23.929 1.607 1.00 39.98 6 ARG B O 1
ATOM 687 N N . PRO B 2 7 ? 21.196 22.332 0.006 1.00 35.60 7 PRO B N 1
ATOM 688 C CA . PRO B 2 7 ? 21.526 23.252 -1.106 1.00 33.02 7 PRO B CA 1
ATOM 689 C C . PRO B 2 7 ? 20.549 24.432 -1.147 1.00 32.01 7 PRO B C 1
ATOM 690 O O . PRO B 2 7 ? 19.324 24.256 -1.100 1.00 35.48 7 PRO B O 1
ATOM 694 N N . ARG B 2 8 ? 21.078 25.642 -1.159 1.00 29.75 8 ARG B N 1
ATOM 695 C CA . ARG B 2 8 ? 20.191 26.804 -1.185 1.00 37.97 8 ARG B CA 1
ATOM 696 C C . ARG B 2 8 ? 19.392 26.940 -2.494 1.00 38.91 8 ARG B C 1
ATOM 697 O O . ARG B 2 8 ? 19.823 26.441 -3.544 1.00 40.38 8 ARG B O 1
ATOM 705 N N . CYS B 2 9 ? 18.236 27.606 -2.410 1.00 37.35 9 CYS B N 1
ATOM 706 C CA . CYS B 2 9 ? 17.332 27.870 -3.548 1.00 38.25 9 CYS B CA 1
ATOM 707 C C . CYS B 2 9 ? 18.058 28.040 -4.875 1.00 41.72 9 CYS B C 1
ATOM 708 O O . CYS B 2 9 ? 18.757 29.049 -5.078 1.00 42.61 9 CYS B O 1
ATOM 711 N N . ARG B 2 10 ? 17.859 27.078 -5.779 1.00 38.85 10 ARG B N 1
ATOM 712 C CA . ARG B 2 10 ? 18.485 27.120 -7.102 1.00 37.55 10 ARG B CA 1
ATOM 713 C C . ARG B 2 10 ? 17.683 26.375 -8.159 1.00 38.53 10 ARG B C 1
ATOM 714 O O . ARG B 2 10 ? 16.874 25.492 -7.834 1.00 37.81 10 ARG B O 1
ATOM 722 N N . PRO B 2 11 ? 17.961 26.666 -9.445 1.00 33.94 11 PRO B N 1
ATOM 723 C CA . PRO B 2 11 ? 17.280 26.026 -10.556 1.00 26.21 11 PRO B CA 1
ATOM 724 C C . PRO B 2 11 ? 17.666 24.560 -10.500 1.00 24.21 11 PRO B C 1
ATOM 725 O O . PRO B 2 11 ? 18.817 24.237 -10.261 1.00 22.35 11 PRO B O 1
ATOM 729 N N . ILE B 2 12 ? 16.704 23.673 -10.664 1.00 22.32 12 ILE B N 1
ATOM 730 C CA . ILE B 2 12 ? 16.995 22.259 -10.654 1.00 23.49 12 ILE B CA 1
ATOM 731 C C . ILE B 2 12 ? 16.250 21.678 -11.830 1.00 25.64 12 ILE B C 1
ATOM 732 O O . ILE B 2 12 ? 15.250 22.243 -12.261 1.00 30.20 12 ILE B O 1
ATOM 737 N N . ASN B 2 13 ? 16.735 20.582 -12.386 1.00 23.97 13 ASN B N 1
ATOM 738 C CA . ASN B 2 13 ? 16.037 20.011 -13.514 1.00 27.94 13 ASN B CA 1
ATOM 739 C C . ASN B 2 13 ? 14.894 19.193 -12.982 1.00 31.55 13 ASN B C 1
ATOM 740 O O . ASN B 2 13 ? 15.041 18.509 -11.985 1.00 34.29 13 ASN B O 1
ATOM 745 N N . ALA B 2 14 ? 13.765 19.228 -13.673 1.00 37.21 14 ALA B N 1
ATOM 746 C CA . ALA B 2 14 ? 12.604 18.434 -13.293 1.00 36.87 14 ALA B CA 1
ATOM 747 C C . ALA B 2 14 ? 11.776 18.269 -14.565 1.00 39.92 14 ALA B C 1
ATOM 748 O O . ALA B 2 14 ? 12.064 18.920 -15.579 1.00 46.60 14 ALA B O 1
ATOM 750 N N . THR B 2 15 ? 10.766 17.409 -14.538 1.00 34.67 15 THR B N 1
ATOM 751 C CA . THR B 2 15 ? 9.931 17.222 -15.718 1.00 33.48 15 THR B CA 1
ATOM 752 C C . THR B 2 15 ? 8.520 17.740 -15.465 1.00 36.87 15 THR B C 1
ATOM 753 O O . THR B 2 15 ? 7.856 17.297 -14.526 1.00 45.50 15 THR B O 1
ATOM 757 N N . LEU B 2 16 ? 8.071 18.679 -16.292 1.00 35.14 16 LEU B N 1
ATOM 758 C CA . LEU B 2 16 ? 6.729 19.243 -16.177 1.00 30.84 16 LEU B CA 1
ATOM 759 C C . LEU B 2 16 ? 5.769 18.454 -17.042 1.00 31.72 16 LEU B C 1
ATOM 760 O O . LEU B 2 16 ? 6.059 18.193 -18.214 1.00 34.62 16 LEU B O 1
ATOM 765 N N . ALA B 2 17 ? 4.634 18.066 -16.486 1.00 22.64 17 ALA B N 1
ATOM 766 C CA . ALA B 2 17 ? 3.658 17.366 -17.288 1.00 23.65 17 ALA B CA 1
ATOM 767 C C . ALA B 2 17 ? 2.949 18.477 -18.043 1.00 24.72 17 ALA B C 1
ATOM 768 O O . ALA B 2 17 ? 2.654 19.512 -17.465 1.00 29.46 17 ALA B O 1
ATOM 770 N N . VAL B 2 18 ? 2.757 18.304 -19.347 1.00 30.27 18 VAL B N 1
ATOM 771 C CA . VAL B 2 18 ? 2.071 19.303 -20.157 1.00 25.71 18 VAL B CA 1
ATOM 772 C C . VAL B 2 18 ? 0.797 18.696 -20.650 1.00 26.05 18 VAL B C 1
ATOM 773 O O . VAL B 2 18 ? 0.787 17.569 -21.096 1.00 29.74 18 VAL B O 1
ATOM 777 N N . GLU B 2 19 ? -0.292 19.431 -20.478 1.00 35.00 19 GLU B N 1
ATOM 778 C CA . GLU B 2 19 ? -1.619 18.980 -20.854 1.00 34.66 19 GLU B CA 1
ATOM 779 C C . GLU B 2 19 ? -2.436 20.177 -21.280 1.00 36.45 19 GLU B C 1
ATOM 780 O O . GLU B 2 19 ? -2.166 21.310 -20.867 1.00 40.67 19 GLU B O 1
ATOM 786 N N . LYS B 2 20 ? -3.435 19.907 -22.107 1.00 26.46 20 LYS B N 1
ATOM 787 C CA . LYS B 2 20 ? -4.340 20.913 -22.598 1.00 20.01 20 LYS B CA 1
ATOM 788 C C . LYS B 2 20 ? -5.596 20.101 -22.819 1.00 26.56 20 LYS B C 1
ATOM 789 O O . LYS B 2 20 ? -5.537 18.978 -23.299 1.00 24.46 20 LYS B O 1
ATOM 795 N N . GLU B 2 21 ? -6.720 20.611 -22.347 1.00 31.66 21 GLU B N 1
ATOM 796 C CA . GLU B 2 21 ? -7.959 19.897 -22.495 1.00 29.48 21 GLU B CA 1
ATOM 797 C C . GLU B 2 21 ? -8.374 19.936 -23.960 1.00 36.60 21 GLU B C 1
ATOM 798 O O . GLU B 2 21 ? -8.443 21.010 -24.586 1.00 36.50 21 GLU B O 1
ATOM 804 N N . GLY B 2 22 ? -8.672 18.767 -24.504 1.00 35.48 22 GLY B N 1
ATOM 805 C CA . GLY B 2 22 ? -9.041 18.713 -25.910 1.00 44.41 22 GLY B CA 1
ATOM 806 C C . GLY B 2 22 ? -8.077 17.757 -26.576 1.00 45.99 22 GLY B C 1
ATOM 807 O O . GLY B 2 22 ? -8.450 16.935 -27.424 1.00 48.68 22 GLY B O 1
ATOM 808 N N . CYS B 2 23 ? -6.835 17.842 -26.116 1.00 40.79 23 CYS B N 1
ATOM 809 C CA . CYS B 2 23 ? -5.752 17.009 -26.570 1.00 34.12 23 CYS B CA 1
ATOM 810 C C . CYS B 2 23 ? -5.724 15.766 -25.676 1.00 38.45 23 CYS B C 1
ATOM 811 O O . CYS B 2 23 ? -5.868 15.861 -24.462 1.00 45.94 23 CYS B O 1
ATOM 814 N N . PRO B 2 24 ? -5.545 14.579 -26.273 1.00 37.63 24 PRO B N 1
ATOM 815 C CA . PRO B 2 24 ? -5.508 13.306 -25.568 1.00 32.29 24 PRO B CA 1
ATOM 816 C C . PRO B 2 24 ? -4.246 12.967 -24.839 1.00 35.91 24 PRO B C 1
ATOM 817 O O . PRO B 2 24 ? -4.277 12.127 -23.964 1.00 52.16 24 PRO B O 1
ATOM 821 N N . VAL B 2 25 ? -3.126 13.566 -25.203 1.00 37.73 25 VAL B N 1
ATOM 822 C CA . VAL B 2 25 ? -1.863 13.180 -24.586 1.00 37.00 25 VAL B CA 1
ATOM 823 C C . VAL B 2 25 ? -1.052 14.194 -23.777 1.00 46.36 25 VAL B C 1
ATOM 824 O O . VAL B 2 25 ? -0.676 15.263 -24.273 1.00 50.66 25 VAL B O 1
ATOM 828 N N . CYS B 2 26 ? -0.769 13.819 -22.531 1.00 49.21 26 CYS B N 1
ATOM 829 C CA . CYS B 2 26 ? 0.005 14.639 -21.616 1.00 47.58 26 CYS B CA 1
ATOM 830 C C . CYS B 2 26 ? 1.464 14.397 -21.901 1.00 48.03 26 CYS B C 1
ATOM 831 O O . CYS B 2 26 ? 1.952 13.300 -21.685 1.00 56.00 26 CYS B O 1
ATOM 834 N N . ILE B 2 27 ? 2.154 15.411 -22.398 1.00 44.22 27 ILE B N 1
ATOM 835 C CA . ILE B 2 27 ? 3.575 15.314 -22.713 1.00 39.53 27 ILE B CA 1
ATOM 836 C C . ILE B 2 27 ? 4.377 15.740 -21.495 1.00 35.22 27 ILE B C 1
ATOM 837 O O . ILE B 2 27 ? 4.143 16.805 -20.968 1.00 43.64 27 ILE B O 1
ATOM 842 N N . THR B 2 28 ? 5.336 14.950 -21.051 1.00 28.98 28 THR B N 1
ATOM 843 C CA . THR B 2 28 ? 6.108 15.383 -19.906 1.00 30.76 28 THR B CA 1
ATOM 844 C C . THR B 2 28 ? 7.393 16.008 -20.426 1.00 37.33 28 THR B C 1
ATOM 845 O O . THR B 2 28 ? 8.269 15.314 -20.920 1.00 46.17 28 THR B O 1
ATOM 849 N N . VAL B 2 29 ? 7.484 17.328 -20.387 1.00 39.12 29 VAL B N 1
ATOM 850 C CA . VAL B 2 29 ? 8.683 17.989 -20.871 1.00 36.34 29 VAL B CA 1
ATOM 851 C C . VAL B 2 29 ? 9.735 18.112 -19.782 1.00 42.81 29 VAL B C 1
ATOM 852 O O . VAL B 2 29 ? 9.494 17.820 -18.605 1.00 43.77 29 VAL B O 1
ATOM 856 N N . ASN B 2 30 ? 10.915 18.552 -20.180 1.00 41.59 30 ASN B N 1
ATOM 857 C CA . ASN B 2 30 ? 11.999 18.705 -19.242 1.00 44.65 30 ASN B CA 1
ATOM 858 C C . ASN B 2 30 ? 12.296 20.181 -19.140 1.00 43.76 30 ASN B C 1
ATOM 859 O O . ASN B 2 30 ? 12.282 20.899 -20.137 1.00 45.27 30 ASN B O 1
ATOM 864 N N . THR B 2 31 ? 12.489 20.652 -17.917 1.00 39.26 31 THR B N 1
ATOM 865 C CA . THR B 2 31 ? 12.748 22.047 -17.719 1.00 34.70 31 THR B CA 1
ATOM 866 C C . THR B 2 31 ? 13.419 22.205 -16.386 1.00 39.42 31 THR B C 1
ATOM 867 O O . THR B 2 31 ? 13.907 21.215 -15.819 1.00 41.23 31 THR B O 1
ATOM 871 N N . THR B 2 32 ? 13.592 23.457 -15.966 1.00 35.35 32 THR B N 1
ATOM 872 C CA . THR B 2 32 ? 14.141 23.724 -14.654 1.00 35.84 32 THR B CA 1
ATOM 873 C C . THR B 2 32 ? 13.096 24.414 -13.781 1.00 40.65 32 THR B C 1
ATOM 874 O O . THR B 2 32 ? 12.405 25.348 -14.204 1.00 46.16 32 THR B O 1
ATOM 878 N N . ILE B 2 33 ? 12.946 23.867 -12.588 1.00 36.25 33 ILE B N 1
ATOM 879 C CA . ILE B 2 33 ? 12.045 24.333 -11.570 1.00 33.68 33 ILE B CA 1
ATOM 880 C C . ILE B 2 33 ? 12.963 24.982 -10.498 1.00 36.14 33 ILE B C 1
ATOM 881 O O . ILE B 2 33 ? 14.170 25.075 -10.708 1.00 42.87 33 ILE B O 1
ATOM 886 N N . CYS B 2 34 ? 12.408 25.544 -9.429 1.00 31.85 34 CYS B N 1
ATOM 887 C CA . CYS B 2 34 ? 13.226 26.138 -8.372 1.00 24.27 34 CYS B CA 1
ATOM 888 C C . CYS B 2 34 ? 13.105 25.291 -7.103 1.00 18.99 34 CYS B C 1
ATOM 889 O O . CYS B 2 34 ? 12.016 24.954 -6.661 1.00 13.67 34 CYS B O 1
ATOM 892 N N . ALA B 2 35 ? 14.224 24.880 -6.551 1.00 18.64 35 ALA B N 1
ATOM 893 C CA . ALA B 2 35 ? 14.199 24.064 -5.344 1.00 23.39 35 ALA B CA 1
ATOM 894 C C . ALA B 2 35 ? 15.459 24.241 -4.533 1.00 23.74 35 ALA B C 1
ATOM 895 O O . ALA B 2 35 ? 16.536 24.533 -5.048 1.00 28.11 35 ALA B O 1
ATOM 897 N N . GLY B 2 36 ? 15.309 24.107 -3.234 1.00 39.53 36 GLY B N 1
ATOM 898 C CA . GLY B 2 36 ? 16.449 24.253 -2.368 1.00 44.00 36 GLY B CA 1
ATOM 899 C C . GLY B 2 36 ? 15.988 24.690 -1.009 1.00 45.19 36 GLY B C 1
ATOM 900 O O . GLY B 2 36 ? 14.797 24.532 -0.644 1.00 40.26 36 GLY B O 1
ATOM 901 N N . TYR B 2 37 ? 16.924 25.319 -0.308 1.00 42.05 37 TYR B N 1
ATOM 902 C CA . TYR B 2 37 ? 16.713 25.782 1.051 1.00 36.20 37 TYR B CA 1
ATOM 903 C C . TYR B 2 37 ? 16.856 27.289 1.214 1.00 39.49 37 TYR B C 1
ATOM 904 O O . TYR B 2 37 ? 17.698 27.942 0.579 1.00 37.35 37 TYR B O 1
ATOM 913 N N . CYS B 2 38 ? 16.044 27.838 2.095 1.00 39.22 38 CYS B N 1
ATOM 914 C CA . CYS B 2 38 ? 16.131 29.247 2.383 1.00 40.32 38 CYS B CA 1
ATOM 915 C C . CYS B 2 38 ? 16.234 29.434 3.875 1.00 46.04 38 CYS B C 1
ATOM 916 O O . CYS B 2 38 ? 15.608 28.697 4.665 1.00 55.67 38 CYS B O 1
ATOM 919 N N . PRO B 2 39 ? 17.033 30.414 4.292 1.00 40.86 39 PRO B N 1
ATOM 920 C CA . PRO B 2 39 ? 17.188 30.679 5.707 1.00 34.84 39 PRO B CA 1
ATOM 921 C C . PRO B 2 39 ? 15.916 31.424 6.122 1.00 40.86 39 PRO B C 1
ATOM 922 O O . PRO B 2 39 ? 15.440 32.317 5.408 1.00 39.38 39 PRO B O 1
ATOM 926 N N . THR B 2 40 ? 15.320 30.983 7.221 1.00 44.35 40 THR B N 1
ATOM 927 C CA . THR B 2 40 ? 14.125 31.595 7.772 1.00 42.41 40 THR B CA 1
ATOM 928 C C . THR B 2 40 ? 14.186 31.490 9.296 1.00 47.57 40 THR B C 1
ATOM 929 O O . THR B 2 40 ? 14.965 30.693 9.841 1.00 45.81 40 THR B O 1
ATOM 933 N N . MET B 2 41 ? 13.410 32.329 9.982 1.00 54.11 41 MET B N 1
ATOM 934 C CA . MET B 2 41 ? 13.356 32.294 11.440 1.00 57.68 41 MET B CA 1
ATOM 935 C C . MET B 2 41 ? 12.307 33.176 12.089 1.00 57.17 41 MET B C 1
ATOM 936 O O . MET B 2 41 ? 12.289 34.400 11.909 1.00 59.14 41 MET B O 1
ATOM 941 N N . THR B 2 42 ? 11.452 32.538 12.876 1.00 55.63 42 THR B N 1
ATOM 942 C CA . THR B 2 42 ? 10.394 33.231 13.606 1.00 55.84 42 THR B CA 1
ATOM 943 C C . THR B 2 42 ? 10.913 34.131 14.744 1.00 58.74 42 THR B C 1
ATOM 944 O O . THR B 2 42 ? 11.908 33.802 15.420 1.00 58.62 42 THR B O 1
ATOM 948 N N . ARG B 2 43 ? 10.239 35.265 14.951 1.00 56.57 43 ARG B N 1
ATOM 949 C CA . ARG B 2 43 ? 10.597 36.184 16.028 1.00 50.68 43 ARG B CA 1
ATOM 950 C C . ARG B 2 43 ? 10.383 35.495 17.365 1.00 50.63 43 ARG B C 1
ATOM 951 O O . ARG B 2 43 ? 9.465 34.672 17.540 1.00 49.46 43 ARG B O 1
ATOM 959 N N . VAL B 2 44 ? 11.284 35.793 18.286 1.00 47.22 44 VAL B N 1
ATOM 960 C CA . VAL B 2 44 ? 11.220 35.226 19.616 1.00 43.63 44 VAL B CA 1
ATOM 961 C C . VAL B 2 44 ? 10.550 36.314 20.476 1.00 44.73 44 VAL B C 1
ATOM 962 O O . VAL B 2 44 ? 9.738 36.002 21.366 1.00 42.07 44 VAL B O 1
ATOM 966 N N . LEU B 2 45 ? 10.758 37.573 20.060 1.00 44.95 45 LEU B N 1
ATOM 967 C CA . LEU B 2 45 ? 10.220 38.766 20.720 1.00 47.52 45 LEU B CA 1
ATOM 968 C C . LEU B 2 45 ? 8.725 38.888 20.479 1.00 55.73 45 LEU B C 1
ATOM 969 O O . LEU B 2 45 ? 8.291 39.040 19.339 1.00 61.98 45 LEU B O 1
ATOM 974 N N . GLN B 2 46 ? 7.941 38.887 21.553 1.00 65.29 46 GLN B N 1
ATOM 975 C CA . GLN B 2 46 ? 6.480 38.982 21.451 1.00 69.84 46 GLN B CA 1
ATOM 976 C C . GLN B 2 46 ? 5.875 40.401 21.394 1.00 74.81 46 GLN B C 1
ATOM 977 O O . GLN B 2 46 ? 6.237 41.287 22.175 1.00 76.16 46 GLN B O 1
ATOM 983 N N . GLY B 2 47 ? 4.947 40.604 20.460 1.00 77.81 47 GLY B N 1
ATOM 984 C CA . GLY B 2 47 ? 4.298 41.900 20.329 1.00 79.75 47 GLY B CA 1
ATOM 985 C C . GLY B 2 47 ? 4.748 42.769 19.163 1.00 78.73 47 GLY B C 1
ATOM 986 O O . GLY B 2 47 ? 4.439 43.968 19.123 1.00 77.69 47 GLY B O 1
ATOM 987 N N . VAL B 2 48 ? 5.416 42.161 18.183 1.00 77.29 48 VAL B N 1
ATOM 988 C CA . VAL B 2 48 ? 5.913 42.896 17.014 1.00 70.35 48 VAL B CA 1
ATOM 989 C C . VAL B 2 48 ? 4.973 42.842 15.803 1.00 71.50 48 VAL B C 1
ATOM 990 O O . VAL B 2 48 ? 4.225 41.866 15.603 1.00 72.99 48 VAL B O 1
ATOM 994 N N . LEU B 2 49 ? 5.010 43.899 15.000 1.00 68.50 49 LEU B N 1
ATOM 995 C CA . LEU B 2 49 ? 4.162 43.991 13.819 1.00 67.83 49 LEU B CA 1
ATOM 996 C C . LEU B 2 49 ? 4.893 44.751 12.710 1.00 66.02 49 LEU B C 1
ATOM 997 O O . LEU B 2 49 ? 5.684 45.659 12.984 1.00 65.04 49 LEU B O 1
ATOM 1002 N N . PRO B 2 50 ? 4.658 44.369 11.444 1.00 62.64 50 PRO B N 1
ATOM 1003 C CA . PRO B 2 50 ? 3.757 43.288 11.034 1.00 60.75 50 PRO B CA 1
ATOM 1004 C C . PRO B 2 50 ? 4.414 41.953 11.332 1.00 63.21 50 PRO B C 1
ATOM 1005 O O . PRO B 2 50 ? 5.495 41.904 11.918 1.00 62.34 50 PRO B O 1
ATOM 1009 N N . ALA B 2 51 ? 3.765 40.869 10.930 1.00 66.30 51 ALA B N 1
ATOM 1010 C CA . ALA B 2 51 ? 4.337 39.550 11.147 1.00 68.33 51 ALA B CA 1
ATOM 1011 C C . ALA B 2 51 ? 5.450 39.407 10.133 1.00 63.01 51 ALA B C 1
ATOM 1012 O O . ALA B 2 51 ? 5.241 39.692 8.971 1.00 63.45 51 ALA B O 1
ATOM 1014 N N . LEU B 2 52 ? 6.651 39.091 10.600 1.00 63.89 52 LEU B N 1
ATOM 1015 C CA . LEU B 2 52 ? 7.805 38.890 9.727 1.00 62.17 52 LEU B CA 1
ATOM 1016 C C . LEU B 2 52 ? 7.428 37.705 8.836 1.00 61.62 52 LEU B C 1
ATOM 1017 O O . LEU B 2 52 ? 7.299 36.567 9.305 1.00 65.20 52 LEU B O 1
ATOM 1022 N N . PRO B 2 53 ? 7.222 37.964 7.540 1.00 57.85 53 PRO B N 1
ATOM 1023 C CA . PRO B 2 53 ? 6.841 36.906 6.610 1.00 52.70 53 PRO B CA 1
ATOM 1024 C C . PRO B 2 53 ? 8.005 36.053 6.148 1.00 51.07 53 PRO B C 1
ATOM 1025 O O . PRO B 2 53 ? 9.124 36.527 5.951 1.00 47.20 53 PRO B O 1
ATOM 1029 N N . GLN B 2 54 ? 7.715 34.775 5.974 1.00 50.88 54 GLN B N 1
ATOM 1030 C CA . GLN B 2 54 ? 8.704 33.808 5.549 1.00 52.46 54 GLN B CA 1
ATOM 1031 C C . GLN B 2 54 ? 9.079 33.829 4.048 1.00 50.87 54 GLN B C 1
ATOM 1032 O O . GLN B 2 54 ? 8.231 33.765 3.133 1.00 51.70 54 GLN B O 1
ATOM 1038 N N . VAL B 2 55 ? 10.378 33.938 3.826 1.00 41.33 55 VAL B N 1
ATOM 1039 C CA . VAL B 2 55 ? 10.965 33.938 2.503 1.00 29.87 55 VAL B CA 1
ATOM 1040 C C . VAL B 2 55 ? 10.784 32.488 1.985 1.00 35.35 55 VAL B C 1
ATOM 1041 O O . VAL B 2 55 ? 10.681 31.546 2.749 1.00 39.10 55 VAL B O 1
ATOM 1045 N N . VAL B 2 56 ? 10.819 32.282 0.685 1.00 44.88 56 VAL B N 1
ATOM 1046 C CA . VAL B 2 56 ? 10.602 30.936 0.148 1.00 37.56 56 VAL B CA 1
ATOM 1047 C C . VAL B 2 56 ? 11.397 30.793 -1.171 1.00 33.24 56 VAL B C 1
ATOM 1048 O O . VAL B 2 56 ? 11.876 31.809 -1.701 1.00 22.46 56 VAL B O 1
ATOM 1052 N N . CYS B 2 57 ? 11.673 29.555 -1.598 1.00 30.12 57 CYS B N 1
ATOM 1053 C CA . CYS B 2 57 ? 12.432 29.341 -2.836 1.00 30.91 57 CYS B CA 1
ATOM 1054 C C . CYS B 2 57 ? 11.526 29.734 -3.985 1.00 32.35 57 CYS B C 1
ATOM 1055 O O . CYS B 2 57 ? 10.407 29.216 -4.137 1.00 26.37 57 CYS B O 1
ATOM 1058 N N . ASN B 2 58 ? 12.051 30.597 -4.836 1.00 29.59 58 ASN B N 1
ATOM 1059 C CA . ASN B 2 58 ? 11.248 31.152 -5.890 1.00 32.56 58 ASN B CA 1
ATOM 1060 C C . ASN B 2 58 ? 12.008 31.484 -7.152 1.00 34.76 58 ASN B C 1
ATOM 1061 O O . ASN B 2 58 ? 13.236 31.591 -7.144 1.00 33.02 58 ASN B O 1
ATOM 1066 N N . TYR B 2 59 ? 11.255 31.695 -8.227 1.00 36.67 59 TYR B N 1
ATOM 1067 C CA . TYR B 2 59 ? 11.827 32.057 -9.514 1.00 36.72 59 TYR B CA 1
ATOM 1068 C C . TYR B 2 59 ? 12.402 33.464 -9.470 1.00 40.79 59 TYR B C 1
ATOM 1069 O O . TYR B 2 59 ? 11.912 34.334 -8.760 1.00 41.89 59 TYR B O 1
ATOM 1078 N N . ARG B 2 60 ? 13.372 33.680 -10.343 1.00 48.05 60 ARG B N 1
ATOM 1079 C CA . ARG B 2 60 ? 14.068 34.942 -10.561 1.00 50.58 60 ARG B CA 1
ATOM 1080 C C . ARG B 2 60 ? 14.553 34.658 -11.987 1.00 58.44 60 ARG B C 1
ATOM 1081 O O . ARG B 2 60 ? 15.272 33.692 -12.198 1.00 66.56 60 ARG B O 1
ATOM 1089 N N . ASP B 2 61 ? 14.097 35.411 -12.977 1.00 53.62 61 ASP B N 1
ATOM 1090 C CA . ASP B 2 61 ? 14.517 35.150 -14.362 1.00 50.71 61 ASP B CA 1
ATOM 1091 C C . ASP B 2 61 ? 13.881 33.884 -14.919 1.00 43.74 61 ASP B C 1
ATOM 1092 O O . ASP B 2 61 ? 14.398 32.785 -14.746 1.00 34.92 61 ASP B O 1
ATOM 1097 N N . VAL B 2 62 ? 12.771 34.059 -15.624 1.00 47.90 62 VAL B N 1
ATOM 1098 C CA . VAL B 2 62 ? 12.040 32.951 -16.230 1.00 48.35 62 VAL B CA 1
ATOM 1099 C C . VAL B 2 62 ? 12.105 33.118 -17.743 1.00 49.25 62 VAL B C 1
ATOM 1100 O O . VAL B 2 62 ? 11.998 34.233 -18.252 1.00 54.82 62 VAL B O 1
ATOM 1104 N N . ARG B 2 63 ? 12.388 32.046 -18.461 1.00 47.14 63 ARG B N 1
ATOM 1105 C CA . ARG B 2 63 ? 12.354 32.149 -19.909 1.00 46.57 63 ARG B CA 1
ATOM 1106 C C . ARG B 2 63 ? 11.376 31.063 -20.294 1.00 47.50 63 ARG B C 1
ATOM 1107 O O . ARG B 2 63 ? 11.250 30.063 -19.571 1.00 52.31 63 ARG B O 1
ATOM 1115 N N . PHE B 2 64 ? 10.607 31.292 -21.352 1.00 43.72 64 PHE B N 1
ATOM 1116 C CA . PHE B 2 64 ? 9.622 30.303 -21.764 1.00 37.65 64 PHE B CA 1
ATOM 1117 C C . PHE B 2 64 ? 9.927 29.571 -23.026 1.00 38.94 64 PHE B C 1
ATOM 1118 O O . PHE B 2 64 ? 10.573 30.102 -23.922 1.00 44.39 64 PHE B O 1
ATOM 1126 N N . GLU B 2 65 ? 9.498 28.317 -23.031 1.00 39.84 65 GLU B N 1
ATOM 1127 C CA . GLU B 2 65 ? 9.638 27.396 -24.135 1.00 38.82 65 GLU B CA 1
ATOM 1128 C C . GLU B 2 65 ? 8.266 26.781 -24.325 1.00 46.05 65 GLU B C 1
ATOM 1129 O O . GLU B 2 65 ? 7.403 26.911 -23.468 1.00 55.31 65 GLU B O 1
ATOM 1135 N N . SER B 2 66 ? 8.050 26.100 -25.438 1.00 47.75 66 SER B N 1
ATOM 1136 C CA . SER B 2 66 ? 6.749 25.499 -25.692 1.00 40.04 66 SER B CA 1
ATOM 1137 C C . SER B 2 66 ? 6.888 24.223 -26.471 1.00 32.33 66 SER B C 1
ATOM 1138 O O . SER B 2 66 ? 7.974 23.869 -26.909 1.00 32.83 66 SER B O 1
ATOM 1141 N N . ILE B 2 67 ? 5.818 23.462 -26.506 1.00 24.60 67 ILE B N 1
ATOM 1142 C CA . ILE B 2 67 ? 5.809 22.254 -27.279 1.00 34.39 67 ILE B CA 1
ATOM 1143 C C . ILE B 2 67 ? 4.425 22.164 -27.885 1.00 40.29 67 ILE B C 1
ATOM 1144 O O . ILE B 2 67 ? 3.542 22.970 -27.560 1.00 40.25 67 ILE B O 1
ATOM 1149 N N . ARG B 2 68 ? 4.292 21.286 -28.868 1.00 39.77 68 ARG B N 1
ATOM 1150 C CA . ARG B 2 68 ? 3.032 21.075 -29.534 1.00 41.39 68 ARG B CA 1
ATOM 1151 C C . ARG B 2 68 ? 2.597 19.701 -29.065 1.00 39.65 68 ARG B C 1
ATOM 1152 O O . ARG B 2 68 ? 3.331 18.733 -29.201 1.00 40.16 68 ARG B O 1
ATOM 1160 N N . LEU B 2 69 ? 1.429 19.622 -28.464 1.00 34.57 69 LEU B N 1
ATOM 1161 C CA . LEU B 2 69 ? 0.958 18.360 -27.979 1.00 37.13 69 LEU B CA 1
ATOM 1162 C C . LEU B 2 69 ? 0.426 17.497 -29.113 1.00 39.20 69 LEU B C 1
ATOM 1163 O O . LEU B 2 69 ? -0.190 17.990 -30.062 1.00 47.66 69 LEU B O 1
ATOM 1168 N N . PRO B 2 70 ? 0.698 16.198 -29.054 1.00 35.89 70 PRO B N 1
ATOM 1169 C CA . PRO B 2 70 ? 0.245 15.250 -30.066 1.00 37.87 70 PRO B CA 1
ATOM 1170 C C . PRO B 2 70 ? -1.243 14.985 -30.008 1.00 40.26 70 PRO B C 1
ATOM 1171 O O . PRO B 2 70 ? -1.873 15.220 -28.986 1.00 56.03 70 PRO B O 1
ATOM 1175 N N . GLY B 2 71 ? -1.804 14.540 -31.127 1.00 40.88 71 GLY B N 1
ATOM 1176 C CA . GLY B 2 71 ? -3.213 14.178 -31.206 1.00 35.29 71 GLY B CA 1
ATOM 1177 C C . GLY B 2 71 ? -4.334 15.158 -30.951 1.00 35.42 71 GLY B C 1
ATOM 1178 O O . GLY B 2 71 ? -5.488 14.746 -30.841 1.00 34.63 71 GLY B O 1
ATOM 1179 N N . CYS B 2 72 ? -4.033 16.445 -30.849 1.00 43.31 72 CYS B N 1
ATOM 1180 C CA . CYS B 2 72 ? -5.097 17.411 -30.606 1.00 41.47 72 CYS B CA 1
ATOM 1181 C C . CYS B 2 72 ? -6.026 17.369 -31.827 1.00 39.32 72 CYS B C 1
ATOM 1182 O O . CYS B 2 72 ? -5.600 16.967 -32.892 1.00 34.99 72 CYS B O 1
ATOM 1185 N N . PRO B 2 73 ? -7.311 17.746 -31.669 1.00 43.63 73 PRO B N 1
ATOM 1186 C CA . PRO B 2 73 ? -8.325 17.762 -32.723 1.00 46.47 73 PRO B CA 1
ATOM 1187 C C . PRO B 2 73 ? -8.213 18.789 -33.867 1.00 49.15 73 PRO B C 1
ATOM 1188 O O . PRO B 2 73 ? -7.141 19.099 -34.378 1.00 45.86 73 PRO B O 1
ATOM 1192 N N . ARG B 2 74 ? -9.373 19.217 -34.347 1.00 51.41 74 ARG B N 1
ATOM 1193 C CA . ARG B 2 74 ? -9.423 20.168 -35.427 1.00 46.10 74 ARG B CA 1
ATOM 1194 C C . ARG B 2 74 ? -8.811 21.485 -35.037 1.00 37.28 74 ARG B C 1
ATOM 1195 O O . ARG B 2 74 ? -7.614 21.535 -34.885 1.00 39.46 74 ARG B O 1
ATOM 1203 N N . GLY B 2 75 ? -9.625 22.512 -34.795 1.00 33.94 75 GLY B N 1
ATOM 1204 C CA . GLY B 2 75 ? -9.108 23.829 -34.434 1.00 35.36 75 GLY B CA 1
ATOM 1205 C C . GLY B 2 75 ? -8.606 24.125 -33.017 1.00 31.91 75 GLY B C 1
ATOM 1206 O O . GLY B 2 75 ? -8.714 25.259 -32.558 1.00 25.83 75 GLY B O 1
ATOM 1207 N N . VAL B 2 76 ? -8.125 23.107 -32.307 1.00 35.28 76 VAL B N 1
ATOM 1208 C CA . VAL B 2 76 ? -7.557 23.255 -30.950 1.00 34.23 76 VAL B CA 1
ATOM 1209 C C . VAL B 2 76 ? -6.137 23.789 -31.177 1.00 40.51 76 VAL B C 1
ATOM 1210 O O . VAL B 2 76 ? -5.483 23.450 -32.196 1.00 45.74 76 VAL B O 1
ATOM 1214 N N . ASN B 2 77 ? -5.643 24.631 -30.275 1.00 37.70 77 ASN B N 1
ATOM 1215 C CA . ASN B 2 77 ? -4.278 25.103 -30.469 1.00 33.54 77 ASN B CA 1
ATOM 1216 C C . ASN B 2 77 ? -3.457 24.047 -29.735 1.00 39.62 77 ASN B C 1
ATOM 1217 O O . ASN B 2 77 ? -3.829 23.638 -28.638 1.00 46.15 77 ASN B O 1
ATOM 1222 N N . PRO B 2 78 ? -2.416 23.498 -30.373 1.00 40.07 78 PRO B N 1
ATOM 1223 C CA . PRO B 2 78 ? -1.614 22.452 -29.729 1.00 41.51 78 PRO B CA 1
ATOM 1224 C C . PRO B 2 78 ? -0.278 22.864 -29.090 1.00 43.80 78 PRO B C 1
ATOM 1225 O O . PRO B 2 78 ? 0.442 22.015 -28.553 1.00 36.26 78 PRO B O 1
ATOM 1229 N N . VAL B 2 79 ? 0.054 24.145 -29.159 1.00 40.85 79 VAL B N 1
ATOM 1230 C CA . VAL B 2 79 ? 1.303 24.602 -28.598 1.00 38.25 79 VAL B CA 1
ATOM 1231 C C . VAL B 2 79 ? 1.141 25.175 -27.208 1.00 38.23 79 VAL B C 1
ATOM 1232 O O . VAL B 2 79 ? 0.645 26.298 -27.032 1.00 42.24 79 VAL B O 1
ATOM 1236 N N . VAL B 2 80 ? 1.530 24.373 -26.221 1.00 29.81 80 VAL B N 1
ATOM 1237 C CA . VAL B 2 80 ? 1.463 24.772 -24.825 1.00 25.93 80 VAL B CA 1
ATOM 1238 C C . VAL B 2 80 ? 2.848 25.219 -24.403 1.00 29.82 80 VAL B C 1
ATOM 1239 O O . VAL B 2 80 ? 3.841 24.548 -24.701 1.00 37.49 80 VAL B O 1
ATOM 1243 N N . SER B 2 81 ? 2.955 26.337 -23.708 1.00 31.42 81 SER B N 1
ATOM 1244 C CA . SER B 2 81 ? 4.289 26.740 -23.274 1.00 34.51 81 SER B CA 1
ATOM 1245 C C . SER B 2 81 ? 4.522 26.579 -21.776 1.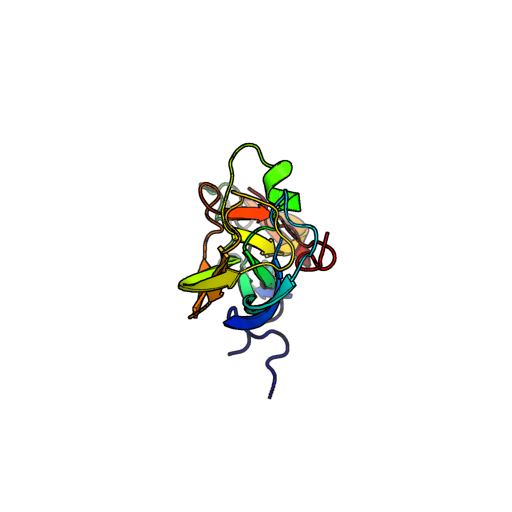00 36.41 81 SER B C 1
ATOM 1246 O O . SER B 2 81 ? 3.635 26.850 -20.972 1.00 35.88 81 SER B O 1
ATOM 1249 N N . TYR B 2 82 ? 5.707 26.097 -21.420 1.00 37.96 82 TYR B N 1
ATOM 1250 C CA . TYR B 2 82 ? 6.099 25.921 -20.026 1.00 37.58 82 TYR B CA 1
ATOM 1251 C C . TYR B 2 82 ? 7.231 26.891 -19.663 1.00 38.95 82 TYR B C 1
ATOM 1252 O O . TYR B 2 82 ? 7.908 27.456 -20.535 1.00 32.49 82 TYR B O 1
ATOM 1261 N N . ALA B 2 83 ? 7.426 27.104 -18.368 1.00 39.56 83 ALA B N 1
ATOM 1262 C CA . ALA B 2 83 ? 8.469 28.010 -17.917 1.00 29.37 83 ALA B CA 1
ATOM 1263 C C . ALA B 2 83 ? 9.789 27.304 -17.736 1.00 24.41 83 ALA B C 1
ATOM 1264 O O . ALA B 2 83 ? 9.833 26.090 -17.639 1.00 21.24 83 ALA B O 1
ATOM 1266 N N . VAL B 2 84 ? 10.871 28.066 -17.800 1.00 26.48 84 VAL B N 1
ATOM 1267 C CA . VAL B 2 84 ? 12.207 27.532 -17.591 1.00 31.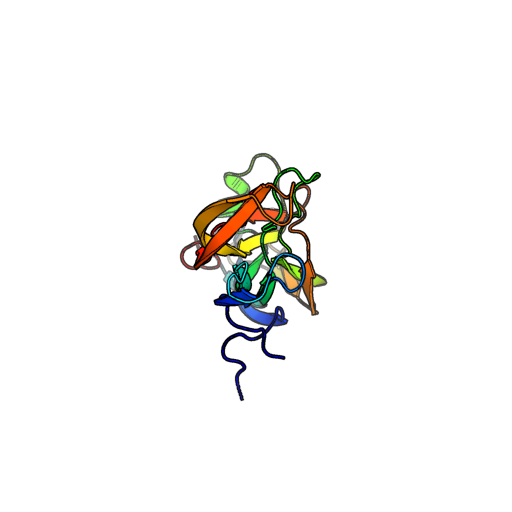20 84 VAL B CA 1
ATOM 1268 C C . VAL B 2 84 ? 12.881 28.485 -16.617 1.00 37.77 84 VAL B C 1
ATOM 1269 O O . VAL B 2 84 ? 12.978 29.694 -16.897 1.00 46.30 84 VAL B O 1
ATOM 1273 N N . ALA B 2 85 ? 13.294 27.966 -15.459 1.00 28.67 85 ALA B N 1
ATOM 1274 C CA . ALA B 2 85 ? 13.930 28.796 -14.434 1.00 27.83 85 ALA B CA 1
ATOM 1275 C C . ALA B 2 85 ? 15.376 29.141 -14.753 1.00 29.12 85 ALA B C 1
ATOM 1276 O O . ALA B 2 85 ? 16.261 28.303 -14.629 1.00 30.22 85 ALA B O 1
ATOM 1278 N N . LEU B 2 86 ? 15.618 30.372 -15.180 1.00 28.17 86 LEU B N 1
ATOM 1279 C CA . LEU B 2 86 ? 16.978 30.771 -15.466 1.00 30.20 86 LEU B CA 1
ATOM 1280 C C . LEU B 2 86 ? 17.702 30.914 -14.146 1.00 31.96 86 LEU B C 1
ATOM 1281 O O . LEU B 2 86 ? 18.870 30.526 -14.025 1.00 34.05 86 LEU B O 1
ATOM 1286 N N . SER B 2 87 ? 16.988 31.412 -13.140 1.00 30.87 87 SER B N 1
ATOM 1287 C CA . SER B 2 87 ? 17.550 31.545 -11.810 1.00 30.65 87 SER B CA 1
ATOM 1288 C C . SER B 2 87 ? 16.485 31.484 -10.740 1.00 36.41 87 SER B C 1
ATOM 1289 O O . SER B 2 87 ? 15.303 31.672 -10.993 1.00 41.90 87 SER B O 1
ATOM 1292 N N . CYS B 2 88 ? 16.901 31.170 -9.530 1.00 43.46 88 CYS B N 1
ATOM 1293 C CA . CYS B 2 88 ? 15.969 31.098 -8.426 1.00 39.45 88 CYS B CA 1
ATOM 1294 C C . CYS B 2 88 ? 16.447 32.010 -7.307 1.00 38.52 88 CYS B C 1
ATOM 1295 O O . CYS B 2 88 ? 17.537 32.577 -7.390 1.00 38.27 88 CYS B O 1
ATOM 1298 N N . GLN B 2 89 ? 15.629 32.185 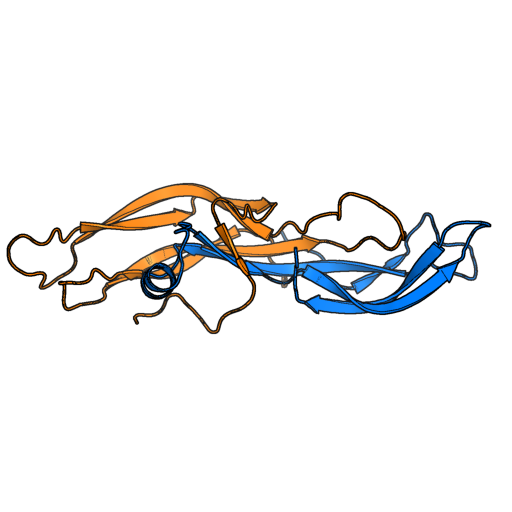-6.280 1.00 38.15 89 GLN B N 1
ATOM 1299 C CA . GLN B 2 89 ? 16.008 33.034 -5.179 1.00 34.27 89 GLN B CA 1
ATOM 1300 C C . GLN B 2 89 ? 15.028 32.848 -4.056 1.00 40.10 89 GLN B C 1
ATOM 1301 O O . GLN B 2 89 ? 13.894 32.433 -4.296 1.00 41.42 89 GLN B O 1
ATOM 1307 N N . CYS B 2 90 ? 15.499 33.083 -2.827 1.00 43.84 90 CYS B N 1
ATOM 1308 C CA . CYS B 2 90 ? 14.671 33.008 -1.621 1.00 32.79 90 CYS B CA 1
ATOM 1309 C C . CYS B 2 90 ? 13.973 34.347 -1.552 1.00 29.17 90 CYS B C 1
ATOM 1310 O O . CYS B 2 90 ? 14.628 35.398 -1.615 1.00 30.59 90 CYS B O 1
ATOM 1313 N N . ALA B 2 91 ? 12.651 34.332 -1.483 1.00 19.09 91 ALA B N 1
ATOM 1314 C CA . ALA B 2 91 ? 11.918 35.578 -1.442 1.00 25.65 91 ALA B CA 1
ATOM 1315 C C . ALA B 2 91 ? 10.494 35.338 -0.994 1.00 30.12 91 ALA B C 1
ATOM 1316 O O . ALA B 2 91 ? 10.066 34.208 -0.827 1.00 31.93 91 ALA B O 1
ATOM 1318 N N . LEU B 2 92 ? 9.788 36.429 -0.737 1.00 35.37 92 LEU B N 1
ATOM 1319 C CA . LEU B 2 92 ? 8.417 36.377 -0.266 1.00 37.96 92 LEU B CA 1
ATOM 1320 C C . LEU B 2 92 ? 7.574 35.650 -1.244 1.00 35.28 92 LEU B C 1
ATOM 1321 O O . LEU B 2 92 ? 7.647 35.933 -2.427 1.00 46.80 92 LEU B O 1
ATOM 1326 N N . CYS B 2 93 ? 6.836 34.660 -0.770 1.00 34.00 93 CYS B N 1
ATOM 1327 C CA . CYS B 2 93 ? 5.955 33.951 -1.652 1.00 31.30 93 CYS B CA 1
ATOM 1328 C C . CYS B 2 93 ? 4.894 34.961 -1.826 1.00 35.57 93 CYS B C 1
ATOM 1329 O O . CYS B 2 93 ? 4.175 35.258 -0.876 1.00 32.27 93 CYS B O 1
ATOM 1332 N N . ARG B 2 94 ? 4.917 35.579 -3.005 1.00 42.40 94 ARG B N 1
ATOM 1333 C CA . ARG B 2 94 ? 3.999 36.629 -3.418 1.00 36.45 94 ARG B CA 1
ATOM 1334 C C . ARG B 2 94 ? 2.627 36.037 -3.718 1.00 41.31 94 ARG B C 1
ATOM 1335 O O . ARG B 2 94 ? 2.388 35.515 -4.809 1.00 43.55 94 ARG B O 1
ATOM 1343 N N . ARG B 2 95 ? 1.732 36.125 -2.737 1.00 42.97 95 ARG B N 1
ATOM 1344 C CA . ARG B 2 95 ? 0.382 35.576 -2.857 1.00 45.38 95 ARG B CA 1
ATOM 1345 C C . ARG B 2 95 ? -0.473 36.042 -4.051 1.00 41.75 95 ARG B C 1
ATOM 1346 O O . ARG B 2 95 ? -1.294 35.281 -4.578 1.00 36.73 95 ARG B O 1
ATOM 1354 N N . SER B 2 96 ? -0.256 37.268 -4.507 1.00 35.34 96 SER B N 1
ATOM 1355 C CA . SER B 2 96 ? -1.010 37.769 -5.643 1.00 42.61 96 SER B CA 1
ATOM 1356 C C . SER B 2 96 ? -0.657 36.962 -6.892 1.00 43.15 96 SER B C 1
ATOM 1357 O O . SER B 2 96 ? -1.494 36.724 -7.760 1.00 39.72 96 SER B O 1
ATOM 1360 N N . THR B 2 97 ? 0.597 36.540 -6.962 1.00 41.74 97 THR B N 1
ATOM 1361 C CA . THR B 2 97 ? 1.070 35.828 -8.112 1.00 40.49 97 THR B CA 1
ATOM 1362 C C . THR B 2 97 ? 1.453 34.374 -7.927 1.00 38.79 97 THR B C 1
ATOM 1363 O O . THR B 2 97 ? 1.528 33.640 -8.906 1.00 47.64 97 THR B O 1
ATOM 1367 N N . THR B 2 98 ? 1.681 33.930 -6.699 1.00 36.98 98 THR B N 1
ATOM 1368 C CA . THR B 2 98 ? 2.087 32.536 -6.485 1.00 31.64 98 THR B CA 1
ATOM 1369 C C . THR B 2 98 ? 1.065 31.899 -5.606 1.00 34.27 98 THR B C 1
ATOM 1370 O O . THR B 2 98 ? 0.440 32.582 -4.801 1.00 43.03 98 THR B O 1
ATOM 1374 N N . ASP B 2 99 ? 0.892 30.593 -5.751 1.00 32.63 99 ASP B N 1
ATOM 1375 C CA . ASP B 2 99 ? -0.029 29.876 -4.912 1.00 29.25 99 ASP B CA 1
ATOM 1376 C C . ASP B 2 99 ? 0.880 29.383 -3.828 1.00 33.00 99 ASP B C 1
ATOM 1377 O O . ASP B 2 99 ? 1.603 28.396 -4.027 1.00 35.68 99 ASP B O 1
ATOM 1382 N N . CYS B 2 100 ? 0.899 30.124 -2.717 1.00 34.74 100 CYS B N 1
ATOM 1383 C CA . CYS B 2 100 ? 1.729 29.831 -1.544 1.00 26.63 100 CYS B CA 1
ATOM 1384 C C . CYS B 2 100 ? 1.173 28.790 -0.596 1.00 25.32 100 CYS B C 1
ATOM 1385 O O . CYS B 2 100 ? 0.258 29.061 0.165 1.00 34.47 100 CYS B O 1
ATOM 1388 N N . GLY B 2 101 ? 1.779 27.621 -0.591 1.00 18.34 101 GLY B N 1
ATOM 1389 C CA . GLY B 2 101 ? 1.318 26.576 0.277 1.00 11.91 101 GLY B CA 1
ATOM 1390 C C . GLY B 2 101 ? 2.520 25.794 0.718 1.00 15.79 101 GLY B C 1
ATOM 1391 O O . GLY B 2 101 ? 3.642 26.317 0.792 1.00 23.91 101 GLY B O 1
ATOM 1392 N N . GLY B 2 102 ? 2.310 24.521 0.981 1.00 12.93 102 GLY B N 1
ATOM 1393 C CA . GLY B 2 102 ? 3.412 23.702 1.431 1.00 19.95 102 GLY B CA 1
ATOM 1394 C C . GLY B 2 102 ? 3.444 22.412 0.668 1.00 27.06 102 GLY B C 1
ATOM 1395 O O . GLY B 2 102 ? 2.591 22.146 -0.162 1.00 43.62 102 GLY B O 1
ATOM 1396 N N . PRO B 2 103 ? 4.310 21.521 1.066 1.00 25.20 103 PRO B N 1
ATOM 1397 C CA . PRO B 2 103 ? 4.547 20.210 0.487 1.00 26.04 103 PRO B CA 1
ATOM 1398 C C . PRO B 2 103 ? 3.349 19.524 -0.085 1.00 32.53 103 PRO B C 1
ATOM 1399 O O . PRO B 2 103 ? 2.281 19.512 0.538 1.00 37.80 103 PRO B O 1
ATOM 1403 N N . LYS B 2 104 ? 3.558 18.908 -1.248 1.00 35.76 104 LYS B N 1
ATOM 1404 C CA . LYS B 2 104 ? 2.549 18.112 -1.938 1.00 35.02 104 LYS B CA 1
ATOM 1405 C C . LYS B 2 104 ? 3.328 16.907 -2.444 1.00 41.95 104 LYS B C 1
ATOM 1406 O O . LYS B 2 104 ? 4.545 16.984 -2.636 1.00 43.62 104 LYS B O 1
ATOM 1412 N N . ASP B 2 105 ? 2.665 15.760 -2.531 1.00 50.93 105 ASP B N 1
ATOM 1413 C CA . ASP B 2 105 ? 3.324 14.539 -2.982 1.00 56.92 105 ASP B CA 1
ATOM 1414 C C . ASP B 2 105 ? 3.553 14.677 -4.482 1.00 60.23 105 ASP B C 1
ATOM 1415 O O . ASP B 2 105 ? 2.604 14.676 -5.272 1.00 59.84 105 ASP B O 1
ATOM 1420 N N . HIS B 2 106 ? 4.818 14.897 -4.838 1.00 62.51 106 HIS B N 1
ATOM 1421 C CA . HIS B 2 106 ? 5.254 15.088 -6.225 1.00 60.68 106 HIS B CA 1
ATOM 1422 C C . HIS B 2 106 ? 4.152 15.420 -7.255 1.00 51.15 106 HIS B C 1
ATOM 1423 O O . HIS B 2 106 ? 3.614 14.541 -7.921 1.00 53.02 106 HIS B O 1
ATOM 1430 N N . PRO B 2 107 ? 3.882 16.729 -7.430 1.00 44.46 107 PRO B N 1
ATOM 1431 C CA . PRO B 2 107 ? 2.929 17.484 -8.262 1.00 45.04 107 PRO B CA 1
ATOM 1432 C C . PRO B 2 107 ? 3.137 17.720 -9.778 1.00 44.24 107 PRO B C 1
ATOM 1433 O O . PRO B 2 107 ? 2.249 18.253 -10.450 1.00 44.31 107 PRO B O 1
ATOM 1437 N N . LEU B 2 108 ? 4.308 17.420 -10.318 1.00 41.22 108 LEU B N 1
ATOM 1438 C CA . LEU B 2 108 ? 4.510 17.675 -11.744 1.00 39.51 108 LEU B CA 1
ATOM 1439 C C . LEU B 2 108 ? 4.317 16.465 -12.659 1.00 34.22 108 LEU B C 1
ATOM 1440 O O . LEU B 2 108 ? 4.846 16.432 -13.756 1.00 36.53 108 LE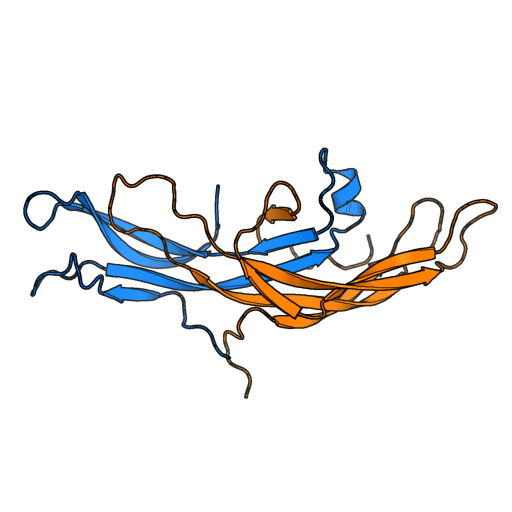U B O 1
ATOM 1445 N N . THR B 2 109 ? 3.569 15.472 -12.203 1.00 36.07 109 THR B N 1
ATOM 1446 C CA . THR B 2 109 ? 3.367 14.262 -12.984 1.00 43.54 109 THR B CA 1
ATOM 1447 C C . THR B 2 109 ? 2.096 14.392 -13.791 1.00 47.77 109 THR B C 1
ATOM 1448 O O . THR B 2 109 ? 1.234 15.212 -13.483 1.00 53.63 109 THR B O 1
ATOM 1452 N N . CYS B 2 110 ? 1.962 13.587 -14.830 1.00 53.84 110 CYS B N 1
ATOM 1453 C CA . CYS B 2 110 ? 0.770 13.691 -15.643 1.00 59.03 110 CYS B CA 1
ATOM 1454 C C . CYS B 2 110 ? -0.426 13.357 -14.793 1.00 63.71 110 CYS B C 1
ATOM 1455 O O . CYS B 2 110 ? -0.336 12.505 -13.901 1.00 62.55 110 CYS B O 1
ATOM 1458 N N . ASP B 2 111 ? -1.478 14.151 -14.988 1.00 70.16 111 ASP B N 1
ATOM 1459 C CA . ASP B 2 111 ? -2.772 14.031 -14.313 1.00 73.38 111 ASP B CA 1
ATOM 1460 C C . ASP B 2 111 ? -3.433 15.404 -14.329 1.00 71.65 111 ASP B C 1
ATOM 1461 O O . ASP B 2 111 ? -4.266 15.579 -15.247 1.00 71.57 111 ASP B O 1
#

InterPro domains:
  IPR000476 Glycoprotein hormone alpha chain [PF00236] (28-115)
  IPR000476 Glycoprotein hormone alpha chain [PR00274] (30-44)
  IPR000476 Glycoprotein hormone alpha chain [PR00274] (50-69)
  IPR000476 Glycoprotein hormone alpha chain [PR00274] (70-87)
  IPR000476 Glycoprotein hormone alpha chain [PR00274] (99-115)
  IPR000476 Glycoprotein hormone alpha chain [PS00779] (52-64)
  IPR000476 Glycoprotein hormone alpha chain [PS00780] (102-115)
  IPR000476 Glycoprotein hormone alpha chain [PS50277] (31-116)
  IPR000476 Glycoprotein hormone alpha chain [PTHR11509] (1-116)
  IPR000476 Glycoprotein hormone alpha chain [SM00067] (30-116)
  IPR029034 Cystine-knot cytokine [G3DSA:2.10.90.10] (25-116)
  IP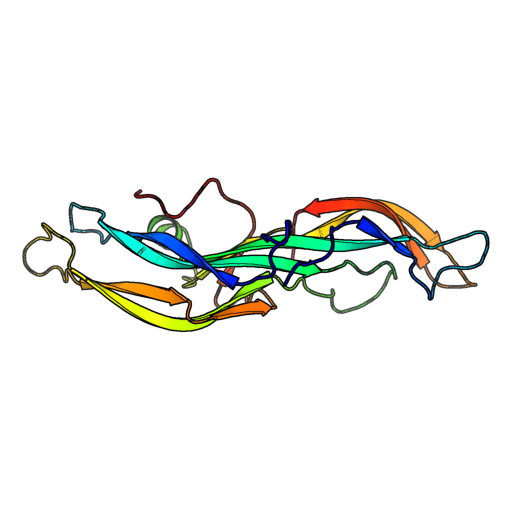R029034 Cystine-knot cytokine [SSF57501] (30-113)

GO terms:
  GO:0005576 extracellular region (C, IDA)
  GO:0016913 follicle-stimulating hormone activity (F, IDA)
  GO:0010469 regulation of signaling receptor activity (P, IDA)
  GO:0010893 positive regulation of steroid biosynthetic process (P, IDA)
  GO:0016914 follicle-stimulating hormone complex (C, IDA)
  GO:0007186 G protein-coupled receptor signaling pathway (P, IDA)
  GO:0005179 hormone activity (F, IMP)
  GO:0005576 extracellular region (C, TAS)
  GO:0005796 Golgi lumen (C, TAS)
  GO:0005515 protein binding (F, IPI)

Solvent-accessible surface area: 11104 Å² total; per-residue (Å²): 180,59,4,92,89,15,51,62,54,89,14,92,157,24,26,73,136,88,49,61,5,54,12,0,71,7,2,2,80,2,34,0,2,22,3,26,42,124,25,72,133,109,32,167,80,100,40,98,16,2,1,3,5,26,0,0,32,22,131,44,85,75,194,56,79,25,69,69,55,93,141,2,21,31,4,62,35,32,62,60,34,61,23,181,105,158,119,41,136,58,21,104,15,72,50,52,129,28,66,9,28,6,42,73,129,48,18,92,68,32,49,73,11,106,10,25,4,0,3,0,43,5,56,14,72,49,72,2,46,74,70,62,157,114,84,81,70,23,43,3,0,16,25,123,88,56,108,136,67,63,44,163,2,59,58,26,68,204,87,47,83,20,75,30,74,20,12,11,4,86,28,12,68,21,27,98,24,146,126,75,47,7,39,33,35,25,98,92,153,134,9,22,80,53,81